Protein AF-A0A9X0XDA8-F1 (afdb_monomer)

Sequence (207 aa):
MANEGDAREDEADERRGSAGNASIELVPEGSDLSRLILSNVESVRGDLVTFGGRSFSIRDTDGQLVYDSGDLLDREAIARGLYDDGRSDNKGVEPEGVALLDIEGRTFAFIGLERTTTAATAVFDITDPTQVSFIDFIVGQGDRAPEGLTGFKVGNDYYLAVANEAIDGVAGTTSLFQLSPVPEPSTYALMAGGLLALGAFARRRKA

Structure (mmCIF, N/CA/C/O backbone):
data_AF-A0A9X0XDA8-F1
#
_entry.id   AF-A0A9X0XDA8-F1
#
loop_
_atom_site.group_PDB
_atom_site.id
_atom_site.type_symbol
_atom_site.label_atom_id
_atom_site.label_alt_id
_atom_site.label_comp_id
_atom_site.label_asym_id
_atom_site.label_entity_id
_atom_site.label_seq_id
_atom_site.pdbx_PDB_ins_code
_atom_site.Cartn_x
_atom_site.Cartn_y
_atom_site.Cartn_z
_atom_site.occupancy
_atom_site.B_iso_or_equiv
_atom_site.auth_seq_id
_atom_site.auth_comp_id
_atom_site.auth_asym_id
_atom_site.auth_atom_id
_atom_site.pdbx_PDB_model_num
ATOM 1 N N . MET A 1 1 ? -2.252 -10.527 -0.776 1.00 72.56 1 MET A N 1
ATOM 2 C CA . MET A 1 1 ? -0.790 -10.724 -0.826 1.00 72.56 1 MET A CA 1
ATOM 3 C C . MET A 1 1 ? -0.158 -9.404 -1.209 1.00 72.56 1 MET A C 1
ATOM 5 O O . MET A 1 1 ? -0.685 -8.749 -2.101 1.00 72.56 1 MET A O 1
ATOM 9 N N . ALA A 1 2 ? 0.900 -9.023 -0.510 1.00 60.97 2 ALA A N 1
ATOM 10 C CA . ALA A 1 2 ? 1.826 -7.972 -0.901 1.00 60.97 2 ALA A CA 1
ATOM 11 C C . ALA A 1 2 ? 3.172 -8.681 -1.148 1.00 60.97 2 ALA A C 1
ATOM 13 O O . ALA A 1 2 ? 3.449 -9.689 -0.496 1.00 60.97 2 ALA A O 1
ATOM 14 N N . ASN A 1 3 ? 3.882 -8.295 -2.202 1.00 64.75 3 ASN A N 1
ATOM 15 C CA . ASN A 1 3 ? 5.133 -8.919 -2.622 1.00 64.75 3 ASN A CA 1
ATOM 16 C C . ASN A 1 3 ? 6.064 -7.804 -3.099 1.00 64.75 3 ASN A C 1
ATOM 18 O O . ASN A 1 3 ? 5.696 -7.073 -4.022 1.00 64.75 3 ASN A O 1
ATOM 22 N N . GLU A 1 4 ? 7.256 -7.735 -2.510 1.00 67.38 4 GLU A N 1
ATOM 23 C CA . GLU A 1 4 ? 8.330 -6.797 -2.858 1.00 67.38 4 GLU A CA 1
ATOM 24 C C . GLU A 1 4 ? 8.752 -6.907 -4.323 1.00 67.38 4 GLU A C 1
ATOM 26 O O . GLU A 1 4 ? 9.183 -5.929 -4.918 1.00 67.38 4 GLU A O 1
ATOM 31 N N . GLY A 1 5 ? 8.554 -8.069 -4.955 1.00 74.50 5 GLY A N 1
ATOM 32 C CA . GLY A 1 5 ? 8.771 -8.227 -6.392 1.00 74.50 5 GLY A CA 1
ATOM 33 C C . GLY A 1 5 ? 10.240 -8.112 -6.800 1.00 74.50 5 GLY A C 1
ATOM 34 O O . GLY A 1 5 ? 10.518 -7.605 -7.886 1.00 74.50 5 GLY A O 1
ATOM 35 N N . ASP A 1 6 ? 11.154 -8.561 -5.943 1.00 75.06 6 ASP A N 1
ATOM 36 C CA . ASP A 1 6 ? 12.593 -8.538 -6.193 1.00 75.06 6 ASP A CA 1
ATOM 37 C C . ASP A 1 6 ? 13.029 -9.625 -7.173 1.00 75.06 6 ASP A C 1
ATOM 39 O O . ASP A 1 6 ? 12.484 -10.735 -7.200 1.00 75.06 6 ASP A O 1
ATOM 43 N N . ALA A 1 7 ? 14.023 -9.293 -7.997 1.00 75.75 7 ALA A N 1
ATOM 44 C CA . ALA A 1 7 ? 14.723 -10.284 -8.794 1.00 75.75 7 ALA A CA 1
ATOM 45 C C . ALA A 1 7 ? 15.584 -11.184 -7.902 1.00 75.75 7 ALA A C 1
ATOM 47 O O . ALA A 1 7 ? 15.741 -10.984 -6.694 1.00 75.75 7 ALA A O 1
ATOM 48 N N . ARG A 1 8 ? 16.182 -12.205 -8.513 1.00 75.50 8 ARG A N 1
ATOM 49 C CA . ARG A 1 8 ? 17.182 -13.021 -7.821 1.00 75.50 8 ARG A CA 1
ATOM 50 C C . ARG A 1 8 ? 18.414 -12.180 -7.486 1.00 75.50 8 ARG A C 1
ATOM 52 O O . ARG A 1 8 ? 18.758 -11.253 -8.210 1.00 75.50 8 ARG A O 1
ATOM 59 N N . GLU A 1 9 ? 19.133 -12.582 -6.438 1.00 74.50 9 GLU A N 1
ATOM 60 C CA . GLU A 1 9 ? 20.339 -11.889 -5.949 1.00 74.50 9 GLU A CA 1
ATOM 61 C C . GLU A 1 9 ? 21.447 -11.711 -7.006 1.00 74.50 9 GLU A C 1
ATOM 63 O O . GLU A 1 9 ? 22.340 -10.886 -6.831 1.00 74.50 9 GLU A O 1
ATOM 68 N N . ASP A 1 10 ? 21.435 -12.503 -8.085 1.00 76.38 10 ASP A N 1
ATOM 69 C CA . ASP A 1 10 ? 22.409 -12.423 -9.175 1.00 76.38 10 ASP A CA 1
ATOM 70 C C . ASP A 1 10 ? 21.997 -11.472 -10.313 1.00 76.38 10 ASP A C 1
ATOM 72 O O . ASP A 1 10 ? 22.747 -11.352 -11.285 1.00 76.38 10 ASP A O 1
ATOM 76 N N . GLU A 1 11 ? 20.823 -10.830 -10.207 1.00 73.06 11 GLU A N 1
ATOM 77 C CA . GLU A 1 11 ? 20.219 -9.895 -11.177 1.00 73.06 11 GLU A CA 1
ATOM 78 C C . GLU A 1 11 ? 20.154 -10.456 -12.612 1.00 73.06 11 GLU A C 1
ATOM 80 O O . GLU A 1 11 ? 19.960 -9.734 -13.594 1.00 73.06 11 GLU A O 1
ATOM 85 N N . ALA A 1 12 ? 20.316 -11.772 -12.777 1.00 79.19 12 ALA A N 1
ATOM 86 C CA . ALA A 1 12 ? 20.499 -12.386 -14.087 1.00 79.19 12 ALA A CA 1
ATOM 87 C C . ALA A 1 12 ? 19.214 -12.358 -14.934 1.00 79.19 12 ALA A C 1
ATOM 89 O O . ALA A 1 12 ? 19.266 -12.527 -16.155 1.00 79.19 12 ALA A O 1
ATOM 90 N N . ASP A 1 13 ? 18.064 -12.167 -14.292 1.00 78.38 13 ASP A N 1
ATOM 91 C CA . ASP A 1 13 ? 16.739 -12.003 -14.889 1.00 78.38 13 ASP A CA 1
ATOM 92 C C . ASP A 1 13 ? 16.350 -10.540 -15.145 1.00 78.38 13 ASP A C 1
ATOM 94 O O . ASP A 1 13 ? 15.309 -10.290 -15.750 1.00 78.38 13 ASP A O 1
ATOM 98 N N . GLU A 1 14 ? 17.196 -9.571 -14.799 1.00 84.06 14 GLU A N 1
ATOM 99 C CA . GLU A 1 14 ? 16.916 -8.156 -15.029 1.00 84.06 14 GLU A CA 1
ATOM 100 C C . GLU A 1 14 ? 17.503 -7.649 -16.355 1.00 84.06 14 GLU A C 1
ATOM 102 O O . GLU A 1 14 ? 18.572 -8.058 -16.821 1.00 84.06 14 GLU A O 1
ATOM 107 N N . ARG A 1 15 ? 16.795 -6.723 -17.009 1.00 79.81 15 ARG A N 1
ATOM 108 C CA . ARG A 1 15 ? 17.354 -5.889 -18.083 1.00 79.81 15 ARG A CA 1
ATOM 109 C C . ARG A 1 15 ? 16.669 -4.537 -18.149 1.00 79.81 15 ARG A C 1
ATOM 111 O O . ARG A 1 15 ? 15.462 -4.437 -17.960 1.00 79.81 15 ARG A O 1
ATOM 118 N N . ARG A 1 16 ? 17.400 -3.497 -18.551 1.00 80.44 16 ARG A N 1
ATOM 119 C CA . ARG A 1 16 ? 16.775 -2.222 -18.927 1.00 80.44 16 ARG A CA 1
ATOM 120 C C . ARG A 1 16 ? 15.964 -2.396 -20.218 1.00 80.44 16 ARG A C 1
ATOM 122 O O . ARG A 1 16 ? 16.423 -3.069 -21.139 1.00 80.44 16 ARG A O 1
ATOM 129 N N . GLY A 1 17 ? 14.786 -1.781 -20.308 1.00 67.62 17 GLY A N 1
ATOM 130 C CA . GLY A 1 17 ? 13.836 -1.959 -21.415 1.00 67.62 17 GLY A CA 1
ATOM 131 C C . GLY A 1 17 ? 14.379 -1.648 -22.817 1.00 67.62 17 GLY A C 1
ATOM 132 O O . GLY A 1 17 ? 13.878 -2.209 -23.791 1.00 67.62 17 GLY A O 1
ATOM 133 N N . SER A 1 18 ? 15.434 -0.829 -22.924 1.00 62.16 18 SER A N 1
ATOM 134 C CA . SER A 1 18 ? 16.182 -0.577 -24.169 1.00 62.16 18 SER A CA 1
ATOM 135 C C . SER A 1 18 ? 17.411 -1.470 -24.393 1.00 62.16 18 SER A C 1
ATOM 137 O O . SER A 1 18 ? 17.992 -1.444 -25.475 1.00 62.16 18 SER A O 1
ATOM 139 N N . ALA A 1 19 ? 17.861 -2.237 -23.395 1.00 53.84 19 ALA A N 1
ATOM 140 C CA . ALA A 1 19 ? 19.117 -2.980 -23.463 1.00 53.84 19 ALA A CA 1
ATOM 141 C C . ALA A 1 19 ? 18.967 -4.247 -24.322 1.00 53.84 19 ALA A C 1
ATOM 143 O O . ALA A 1 19 ? 18.581 -5.329 -23.869 1.00 53.84 19 ALA A O 1
ATOM 144 N N . GLY A 1 20 ? 19.289 -4.095 -25.606 1.00 50.91 20 GLY A N 1
ATOM 145 C CA . GLY A 1 20 ? 19.404 -5.176 -26.570 1.00 50.91 20 GLY A CA 1
ATOM 146 C C . GLY A 1 20 ? 20.661 -6.015 -26.350 1.00 50.91 20 GLY A C 1
ATOM 147 O O . GLY A 1 20 ? 21.747 -5.604 -26.729 1.00 50.91 20 GLY A O 1
ATOM 148 N N . ASN A 1 21 ? 20.483 -7.225 -25.818 1.00 50.34 21 ASN A N 1
ATOM 149 C CA . ASN A 1 21 ? 21.383 -8.367 -26.057 1.00 50.34 21 ASN A CA 1
ATOM 150 C C . ASN A 1 21 ? 20.625 -9.664 -26.416 1.00 50.34 21 ASN A C 1
ATOM 152 O O . ASN A 1 21 ? 21.243 -10.687 -26.694 1.00 50.34 21 ASN A O 1
ATOM 156 N N . ALA A 1 22 ? 19.291 -9.620 -26.481 1.00 52.75 22 ALA A N 1
ATOM 157 C CA . ALA A 1 22 ? 18.438 -10.748 -26.848 1.00 52.75 22 ALA A CA 1
ATOM 158 C C . ALA A 1 22 ? 17.444 -10.328 -27.941 1.00 52.75 22 ALA A C 1
ATOM 160 O O . ALA A 1 22 ? 16.279 -10.124 -27.641 1.00 52.75 22 ALA A O 1
ATOM 161 N N . SER A 1 23 ? 17.928 -10.134 -29.176 1.00 51.94 23 SER A N 1
ATOM 162 C CA . SER A 1 23 ? 17.224 -10.113 -30.489 1.00 51.94 23 SER A CA 1
ATOM 163 C C . SER A 1 23 ? 15.854 -9.415 -30.687 1.00 51.94 23 SER A C 1
ATOM 165 O O . SER A 1 23 ? 15.377 -9.375 -31.819 1.00 51.94 23 SER A O 1
ATOM 167 N N . ILE A 1 24 ? 15.211 -8.845 -29.668 1.00 61.50 24 ILE A N 1
ATOM 168 C CA . ILE A 1 24 ? 13.894 -8.209 -29.718 1.00 61.50 24 ILE A CA 1
ATOM 169 C C . ILE A 1 24 ? 13.912 -6.981 -28.807 1.00 61.50 24 ILE A C 1
ATOM 171 O O . ILE A 1 24 ? 14.044 -7.085 -27.588 1.00 61.50 24 ILE A O 1
ATOM 175 N N . GLU A 1 25 ? 13.734 -5.819 -29.427 1.00 71.31 25 GLU A N 1
ATOM 176 C CA . GLU A 1 25 ? 13.357 -4.575 -28.762 1.00 71.31 25 GLU A CA 1
ATOM 177 C C . GLU A 1 25 ? 11.942 -4.734 -28.176 1.00 71.31 25 GLU A C 1
ATOM 179 O O . GLU A 1 25 ? 10.960 -4.909 -28.919 1.00 71.31 25 GLU A O 1
ATOM 184 N N . LEU A 1 26 ? 11.853 -4.727 -26.841 1.00 75.31 26 LEU A N 1
ATOM 185 C CA . LEU A 1 26 ? 10.587 -4.814 -26.106 1.00 75.31 26 LEU A CA 1
ATOM 186 C C . LEU A 1 26 ? 9.826 -3.492 -26.120 1.00 75.31 26 LEU A C 1
ATOM 188 O O . LEU A 1 26 ? 8.597 -3.478 -26.193 1.00 75.31 26 LEU A O 1
ATOM 192 N N . VAL A 1 27 ? 10.580 -2.400 -26.055 1.00 78.38 27 VAL A N 1
ATOM 193 C CA . VAL A 1 27 ? 10.085 -1.045 -25.883 1.00 78.38 27 VAL A CA 1
ATOM 194 C C . VAL A 1 27 ? 10.846 -0.131 -26.845 1.00 78.38 27 VAL A C 1
ATOM 196 O O . VAL A 1 27 ? 12.067 -0.261 -26.909 1.00 78.38 27 VAL A O 1
ATOM 199 N N . PRO A 1 28 ? 10.171 0.794 -27.555 1.00 76.81 28 PRO A N 1
ATOM 200 C CA . PRO A 1 28 ? 10.835 1.749 -28.435 1.00 76.81 28 PRO A CA 1
ATOM 201 C C . PRO A 1 28 ? 11.968 2.512 -27.737 1.00 76.81 28 PRO A C 1
ATOM 203 O O . PRO A 1 28 ? 11.757 3.082 -26.655 1.00 76.81 28 PRO A O 1
ATOM 206 N N . GLU A 1 29 ? 13.138 2.576 -28.376 1.00 75.56 29 GLU A N 1
ATOM 207 C CA . GLU A 1 29 ? 14.228 3.455 -27.943 1.00 75.56 29 GLU A CA 1
ATOM 208 C C . GLU A 1 29 ? 13.744 4.908 -27.787 1.00 75.56 29 GLU A C 1
ATOM 210 O O . GLU A 1 29 ? 13.050 5.459 -28.643 1.00 75.56 29 GLU A O 1
ATOM 215 N N . GLY A 1 30 ? 14.114 5.538 -26.668 1.00 74.25 30 GLY A N 1
ATOM 216 C CA . GLY A 1 30 ? 13.767 6.931 -26.371 1.00 74.25 30 GLY A CA 1
ATOM 217 C C . GLY A 1 30 ? 12.365 7.152 -25.793 1.00 74.25 30 GLY A C 1
ATOM 218 O O . GLY A 1 30 ? 11.995 8.301 -25.563 1.00 74.25 30 GLY A O 1
ATOM 219 N N . SER A 1 31 ? 11.591 6.094 -25.540 1.00 83.00 31 SER A N 1
ATOM 220 C CA . SER A 1 31 ? 10.369 6.195 -24.730 1.00 83.00 31 SER A CA 1
ATOM 221 C C . SER A 1 31 ? 10.681 6.214 -23.230 1.00 83.00 31 SER A C 1
ATOM 223 O O . SER A 1 31 ? 11.698 5.678 -22.799 1.00 83.00 31 SER A O 1
ATOM 225 N N . ASP A 1 32 ? 9.779 6.757 -22.408 1.00 80.50 32 ASP A N 1
ATOM 226 C CA . ASP A 1 32 ? 9.947 6.757 -20.943 1.00 80.50 32 ASP A CA 1
ATOM 227 C C . ASP A 1 32 ? 10.091 5.333 -20.377 1.00 80.50 32 ASP A C 1
ATOM 229 O O . ASP A 1 32 ? 10.891 5.077 -19.476 1.00 80.50 32 ASP A O 1
ATOM 233 N N . LEU A 1 33 ? 9.387 4.377 -20.991 1.00 80.69 33 LEU A N 1
ATOM 234 C CA . LEU A 1 33 ? 9.439 2.955 -20.652 1.00 80.69 33 LEU A CA 1
ATOM 235 C C . LEU A 1 33 ? 10.814 2.324 -20.922 1.00 80.69 33 LEU A C 1
ATOM 237 O O . LEU A 1 33 ? 11.135 1.276 -20.365 1.00 80.69 33 LEU A O 1
ATOM 241 N N . SER A 1 34 ? 11.658 2.952 -21.745 1.00 81.19 34 SER A N 1
ATOM 242 C CA . SER A 1 34 ? 12.995 2.447 -22.060 1.00 81.19 34 SER A CA 1
ATOM 243 C C . SER A 1 34 ? 13.941 2.498 -20.854 1.00 81.19 34 SER A C 1
ATOM 245 O O . SER A 1 34 ? 15.005 1.880 -20.880 1.00 81.19 34 SER A O 1
ATOM 247 N N . ARG A 1 35 ? 13.581 3.257 -19.810 1.00 82.12 35 ARG A N 1
ATOM 248 C CA . ARG A 1 35 ? 14.342 3.359 -18.561 1.00 82.12 35 ARG A CA 1
ATOM 249 C C . ARG A 1 35 ? 14.033 2.233 -17.577 1.00 82.12 35 ARG A C 1
ATOM 251 O O . ARG A 1 35 ? 14.892 1.965 -16.737 1.00 82.12 35 ARG A O 1
ATOM 258 N N . LEU A 1 36 ? 12.871 1.587 -17.715 1.00 86.19 36 LEU A N 1
ATOM 259 C CA . LEU A 1 36 ? 12.387 0.579 -16.775 1.00 86.19 36 LEU A CA 1
ATOM 260 C C . LEU A 1 36 ? 13.303 -0.644 -16.722 1.00 86.19 36 LEU A C 1
ATOM 262 O O . LEU A 1 36 ? 13.811 -1.083 -17.759 1.00 86.19 36 LEU A O 1
ATOM 266 N N . ILE A 1 37 ? 13.470 -1.208 -15.530 1.00 85.19 37 ILE A N 1
ATOM 267 C CA . ILE A 1 37 ? 14.018 -2.550 -15.346 1.00 85.19 37 ILE A CA 1
ATOM 268 C C . ILE A 1 37 ? 12.894 -3.571 -15.532 1.00 85.19 37 ILE A C 1
ATOM 270 O O . ILE A 1 37 ? 11.831 -3.486 -14.918 1.00 85.19 37 ILE A O 1
ATOM 274 N N . LEU A 1 38 ? 13.126 -4.510 -16.444 1.00 85.69 38 LEU A N 1
ATOM 275 C CA . LEU A 1 38 ? 12.173 -5.510 -16.899 1.00 85.69 38 LEU A CA 1
ATOM 276 C C . LEU A 1 38 ? 12.722 -6.918 -16.684 1.00 85.69 38 LEU A C 1
ATOM 278 O O . LEU A 1 38 ? 13.916 -7.157 -16.884 1.00 85.69 38 LEU A O 1
ATOM 282 N N . SER A 1 39 ? 11.824 -7.866 -16.419 1.00 84.31 39 SER A N 1
ATOM 283 C CA . SER A 1 39 ? 12.129 -9.296 -16.467 1.00 84.31 39 SER A CA 1
ATOM 284 C C . SER A 1 39 ? 12.529 -9.681 -17.888 1.00 84.31 39 SER A C 1
ATOM 286 O O . SER A 1 39 ? 11.753 -9.533 -18.838 1.00 84.31 39 SER A O 1
ATOM 288 N N . ASN A 1 40 ? 13.757 -10.161 -18.069 1.00 81.50 40 ASN A N 1
ATOM 289 C CA . ASN A 1 40 ? 14.251 -10.646 -19.355 1.00 81.50 40 ASN A CA 1
ATOM 290 C C . ASN A 1 40 ? 13.707 -12.043 -19.712 1.00 81.50 40 ASN A C 1
ATOM 292 O O . ASN A 1 40 ? 13.814 -12.446 -20.873 1.00 81.50 40 ASN A O 1
ATOM 296 N N . VAL A 1 41 ? 13.089 -12.726 -18.740 1.00 82.00 41 VAL A N 1
ATOM 297 C CA . VAL A 1 41 ? 12.472 -14.051 -18.874 1.00 82.00 41 VAL A CA 1
ATOM 298 C C . VAL A 1 41 ? 10.992 -13.940 -19.239 1.00 82.00 41 VAL A C 1
ATOM 300 O O . VAL A 1 41 ? 10.525 -14.672 -20.110 1.00 82.00 41 VAL A O 1
ATOM 303 N N . GLU A 1 42 ? 10.259 -13.031 -18.593 1.00 82.19 42 GLU A N 1
ATOM 304 C CA . GLU A 1 42 ? 8.793 -12.970 -18.687 1.00 82.19 42 GLU A CA 1
ATOM 305 C C . GLU A 1 42 ? 8.291 -11.869 -19.623 1.00 82.19 42 GLU A C 1
ATOM 307 O O . GLU A 1 42 ? 7.238 -12.023 -20.238 1.00 82.19 42 GLU A O 1
ATOM 312 N N . SER A 1 43 ? 9.040 -10.771 -19.778 1.00 84.88 43 SER A N 1
ATOM 313 C CA . SER A 1 43 ? 8.571 -9.640 -20.584 1.00 84.88 43 SER A CA 1
ATOM 314 C C . SER A 1 43 ? 8.597 -9.943 -22.079 1.00 84.88 43 SER A C 1
ATOM 316 O O . SER A 1 43 ? 9.625 -10.333 -22.647 1.00 84.88 43 SER A O 1
ATOM 318 N N . VAL A 1 44 ? 7.494 -9.624 -22.751 1.00 82.12 44 VAL A N 1
ATOM 319 C CA . VAL A 1 44 ? 7.330 -9.683 -24.205 1.00 82.12 44 VAL A CA 1
ATOM 320 C C . VAL A 1 44 ? 6.809 -8.349 -24.744 1.00 82.12 44 VAL A C 1
ATOM 322 O O . VAL A 1 44 ? 6.373 -7.467 -24.009 1.00 82.12 44 VAL A O 1
ATOM 325 N N . ARG A 1 45 ? 6.872 -8.137 -26.063 1.00 78.38 45 ARG A N 1
ATOM 326 C CA . ARG A 1 45 ? 6.360 -6.890 -26.650 1.00 78.38 45 ARG A CA 1
ATOM 327 C C . ARG A 1 45 ? 4.863 -6.749 -26.353 1.00 78.38 45 ARG A C 1
ATOM 329 O O . ARG A 1 45 ? 4.073 -7.574 -26.801 1.00 78.38 45 ARG A O 1
ATOM 336 N N . GLY A 1 46 ? 4.494 -5.656 -25.689 1.00 79.06 46 GLY A N 1
ATOM 337 C CA . GLY A 1 46 ? 3.111 -5.352 -25.316 1.00 79.06 46 GLY A CA 1
ATOM 338 C C . GLY A 1 46 ? 2.673 -5.921 -23.965 1.00 79.06 46 GLY A C 1
ATOM 339 O O . GLY A 1 46 ? 1.588 -5.565 -23.522 1.00 79.06 46 GLY A O 1
ATOM 340 N N . ASP A 1 47 ? 3.506 -6.736 -23.313 1.00 82.06 47 ASP A N 1
ATOM 341 C CA . ASP A 1 47 ? 3.260 -7.270 -21.971 1.00 82.06 47 ASP A CA 1
ATOM 342 C C . ASP A 1 47 ? 4.581 -7.307 -21.192 1.00 82.06 47 ASP A C 1
ATOM 344 O O . ASP A 1 47 ? 5.450 -8.152 -21.423 1.00 82.06 47 ASP A O 1
ATOM 348 N N . LEU A 1 48 ? 4.783 -6.290 -20.357 1.00 83.62 48 LEU A N 1
ATOM 349 C CA . LEU A 1 48 ? 6.047 -6.028 -19.679 1.00 83.62 48 LEU A CA 1
ATOM 350 C C . LEU A 1 48 ? 5.902 -6.360 -18.199 1.00 83.62 48 LEU A C 1
ATOM 352 O O . LEU A 1 48 ? 4.970 -5.892 -17.550 1.00 83.62 48 LEU A O 1
ATOM 356 N N . VAL A 1 49 ? 6.868 -7.100 -17.665 1.00 82.69 49 VAL A N 1
ATOM 357 C CA . VAL A 1 49 ? 6.942 -7.433 -16.243 1.00 82.69 49 VAL A CA 1
ATOM 358 C C . VAL A 1 49 ? 8.081 -6.630 -15.623 1.00 82.69 49 VAL A C 1
ATOM 360 O O . VAL A 1 49 ? 9.226 -6.738 -16.066 1.00 82.69 49 VAL A O 1
ATOM 363 N N . THR A 1 50 ? 7.763 -5.806 -14.625 1.00 81.81 50 THR A N 1
ATOM 364 C CA . THR A 1 50 ? 8.720 -4.972 -13.877 1.00 81.81 50 THR A CA 1
ATOM 365 C C . THR A 1 50 ? 8.946 -5.531 -12.479 1.00 81.81 50 THR A C 1
ATOM 367 O O . THR A 1 50 ? 8.002 -6.039 -11.874 1.00 81.81 50 THR A O 1
ATOM 370 N N . PHE A 1 51 ? 10.151 -5.349 -11.946 1.00 81.38 51 PHE A N 1
ATOM 371 C CA . PHE A 1 51 ? 10.481 -5.668 -10.555 1.00 81.38 51 PHE A CA 1
ATOM 372 C C . PHE A 1 51 ? 10.097 -4.524 -9.599 1.00 81.38 51 PHE A C 1
ATOM 374 O O . PHE A 1 51 ? 9.700 -3.438 -10.037 1.00 81.38 51 PHE A O 1
ATOM 381 N N . GLY A 1 52 ? 10.196 -4.782 -8.293 1.00 76.69 52 GLY A N 1
ATOM 382 C CA . GLY A 1 52 ? 9.968 -3.798 -7.239 1.00 76.69 52 GLY A CA 1
ATOM 383 C C . GLY A 1 52 ? 8.503 -3.428 -7.083 1.00 76.69 52 GLY A C 1
ATOM 384 O O . GLY A 1 52 ? 8.106 -2.338 -7.484 1.00 76.69 52 GLY A O 1
ATOM 385 N N . GLY A 1 53 ? 7.722 -4.367 -6.554 1.00 84.19 53 GLY A N 1
ATOM 386 C CA . GLY A 1 53 ? 6.274 -4.390 -6.382 1.00 84.19 53 GLY A CA 1
ATOM 387 C C . GLY A 1 53 ? 5.581 -3.026 -6.393 1.00 84.19 53 GLY A C 1
ATOM 388 O O . GLY A 1 53 ? 5.978 -2.067 -5.733 1.00 84.19 53 GLY A O 1
ATOM 389 N N . ARG A 1 54 ? 4.488 -2.952 -7.153 1.00 88.56 54 ARG A N 1
ATOM 390 C CA . ARG A 1 54 ? 3.690 -1.726 -7.348 1.00 88.56 54 ARG A CA 1
ATOM 391 C C . ARG A 1 54 ? 2.248 -1.879 -6.883 1.00 88.5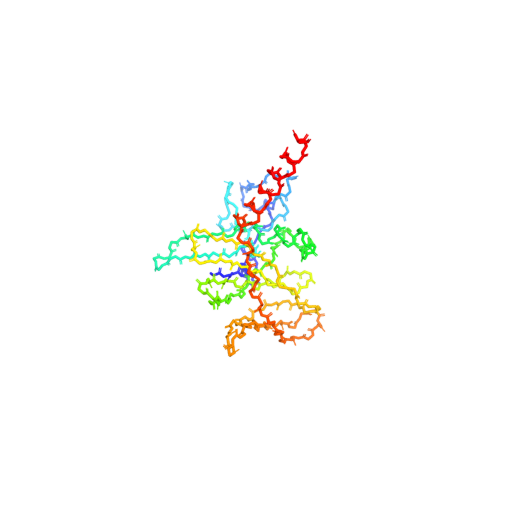6 54 ARG A C 1
ATOM 393 O O . ARG A 1 54 ? 1.533 -0.890 -6.741 1.00 88.56 54 ARG A O 1
ATOM 400 N N . SER A 1 55 ? 1.830 -3.118 -6.631 1.00 91.75 55 SER A N 1
ATOM 401 C CA . SER A 1 55 ? 0.461 -3.461 -6.285 1.00 91.75 55 SER A CA 1
ATOM 402 C C . SER A 1 55 ? 0.387 -4.505 -5.178 1.00 91.75 55 SER A C 1
ATOM 404 O O . SER A 1 55 ? 1.338 -5.234 -4.897 1.00 91.75 55 SER A O 1
ATOM 406 N N . PHE A 1 56 ? -0.785 -4.586 -4.556 1.00 94.81 56 PHE A N 1
ATOM 407 C CA . PHE A 1 56 ? -1.200 -5.762 -3.806 1.00 94.81 56 PHE A CA 1
ATOM 408 C C . PHE A 1 56 ? -2.395 -6.403 -4.512 1.00 94.81 56 PHE A C 1
ATOM 410 O O . PHE A 1 56 ? -3.181 -5.726 -5.184 1.00 94.81 56 PHE A O 1
ATOM 417 N N . SER A 1 57 ? -2.565 -7.705 -4.299 1.00 95.06 57 SER A N 1
ATOM 418 C CA . SER A 1 57 ? -3.652 -8.460 -4.919 1.00 95.06 57 SER A CA 1
ATOM 419 C C . SER A 1 57 ? -4.438 -9.284 -3.901 1.00 95.06 57 SER A C 1
ATOM 421 O O . SER A 1 57 ? -3.900 -9.763 -2.892 1.00 95.06 57 SER A O 1
ATOM 423 N N . ILE A 1 58 ? -5.717 -9.503 -4.196 1.00 96.88 58 ILE A N 1
ATOM 424 C CA . ILE A 1 58 ? -6.599 -10.436 -3.488 1.00 96.88 58 ILE A CA 1
ATOM 425 C C . ILE A 1 58 ? -6.865 -11.617 -4.416 1.00 96.88 58 ILE A C 1
ATOM 427 O O . ILE A 1 58 ? -7.217 -11.431 -5.582 1.00 96.88 58 ILE A O 1
ATOM 431 N N . ARG A 1 59 ? -6.694 -12.832 -3.894 1.00 96.50 59 ARG A N 1
ATOM 432 C CA . ARG A 1 59 ? -7.017 -14.079 -4.591 1.00 96.50 59 ARG A CA 1
ATOM 433 C C . ARG A 1 59 ? -8.064 -14.860 -3.813 1.00 96.50 59 ARG A C 1
ATOM 435 O O . ARG A 1 59 ? -8.101 -14.768 -2.586 1.00 96.50 59 ARG A O 1
ATOM 442 N N . ASP A 1 60 ? -8.896 -15.610 -4.522 1.00 95.75 60 ASP A N 1
ATOM 443 C CA . ASP A 1 60 ? -9.838 -16.537 -3.899 1.00 95.75 60 ASP A CA 1
ATOM 444 C C . ASP A 1 60 ? -9.153 -17.848 -3.471 1.00 95.75 60 ASP A C 1
ATOM 446 O O . ASP A 1 60 ? -7.940 -18.033 -3.616 1.00 95.75 60 ASP A O 1
ATOM 450 N N . THR A 1 61 ? -9.936 -18.772 -2.915 1.00 96.19 61 THR A N 1
ATOM 451 C CA . THR A 1 61 ? -9.445 -20.073 -2.441 1.00 96.19 61 THR A CA 1
ATOM 452 C C . THR A 1 61 ? -8.962 -20.993 -3.560 1.00 96.19 61 THR A C 1
ATOM 454 O O . THR A 1 61 ? -8.186 -21.906 -3.290 1.00 96.19 61 THR A O 1
ATOM 457 N N . ASP A 1 62 ? -9.392 -20.745 -4.798 1.00 96.81 62 ASP A N 1
ATOM 458 C CA . ASP A 1 62 ? -8.952 -21.460 -5.998 1.00 96.81 62 ASP A CA 1
ATOM 459 C C . ASP A 1 62 ? -7.728 -20.778 -6.646 1.00 96.81 62 ASP A C 1
ATOM 461 O O . ASP A 1 62 ? -7.253 -21.188 -7.710 1.00 96.81 62 ASP A O 1
ATO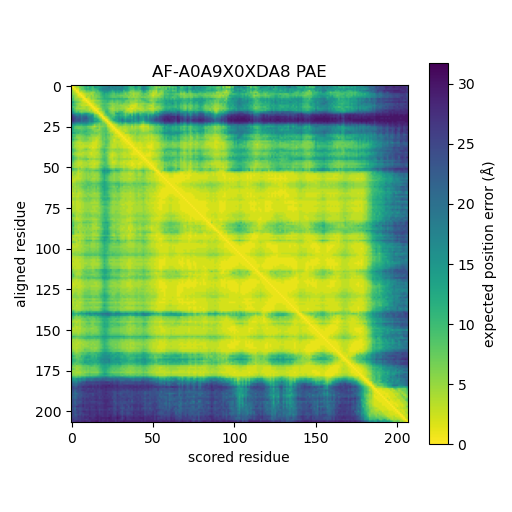M 465 N N . GLY A 1 63 ? -7.201 -19.729 -6.004 1.00 94.25 63 GLY A N 1
ATOM 466 C CA . GLY A 1 63 ? -6.051 -18.955 -6.451 1.00 94.25 63 GLY A CA 1
ATOM 467 C C . GLY A 1 63 ? -6.356 -17.977 -7.586 1.00 94.25 63 GLY A C 1
ATOM 468 O O . GLY A 1 63 ? -5.417 -17.381 -8.123 1.00 94.25 63 GLY A O 1
ATOM 469 N N . GLN A 1 64 ? -7.622 -17.784 -7.964 1.00 96.12 64 GLN A N 1
ATOM 470 C CA . GLN A 1 64 ? -8.002 -16.828 -9.004 1.00 96.12 64 GLN A CA 1
ATOM 471 C C . GLN A 1 64 ? -7.842 -15.397 -8.501 1.00 96.12 64 GLN A C 1
ATOM 473 O O . GLN A 1 64 ? -8.088 -15.104 -7.333 1.00 96.12 64 GLN A O 1
ATOM 478 N N . LEU A 1 65 ? -7.416 -14.499 -9.389 1.00 95.31 65 LEU A N 1
ATOM 479 C CA . LEU A 1 65 ? -7.276 -13.079 -9.082 1.00 95.31 65 LEU A CA 1
ATOM 480 C C . LEU A 1 65 ? -8.663 -12.433 -8.953 1.00 95.31 65 LEU A C 1
ATOM 482 O O . LEU A 1 65 ? -9.445 -12.461 -9.900 1.00 95.31 65 LEU A O 1
ATOM 486 N N . VAL A 1 66 ? -8.944 -11.837 -7.794 1.00 97.31 66 VAL A N 1
ATOM 487 C CA . VAL A 1 66 ? -10.205 -11.136 -7.495 1.00 97.31 66 VAL A CA 1
ATOM 488 C C . VAL A 1 66 ? -10.030 -9.626 -7.632 1.00 97.31 66 VAL A C 1
ATOM 490 O O . VAL A 1 66 ? -10.887 -8.950 -8.194 1.00 97.31 66 VAL A O 1
ATOM 493 N N . TYR A 1 67 ? -8.905 -9.105 -7.143 1.00 96.81 67 TYR A N 1
ATOM 494 C CA . TYR A 1 67 ? -8.564 -7.687 -7.192 1.00 96.81 67 TYR A CA 1
ATOM 495 C C . TYR A 1 67 ? -7.054 -7.511 -7.323 1.00 96.81 67 TYR A C 1
ATOM 497 O O . TYR A 1 67 ? -6.293 -8.262 -6.713 1.00 96.81 67 TYR A O 1
ATOM 505 N N . ASP A 1 68 ? -6.644 -6.491 -8.071 1.00 94.62 68 ASP A N 1
ATOM 506 C CA . ASP A 1 68 ? -5.279 -5.982 -8.109 1.00 94.62 68 ASP A CA 1
ATOM 507 C C . ASP A 1 68 ? -5.326 -4.457 -8.021 1.00 94.62 68 ASP A C 1
ATOM 509 O O . ASP A 1 68 ? -6.120 -3.823 -8.721 1.00 94.62 68 ASP A O 1
ATOM 513 N N . SER A 1 69 ? -4.505 -3.861 -7.155 1.00 95.12 69 SER A N 1
ATOM 514 C CA . SER A 1 69 ? -4.494 -2.404 -7.008 1.00 95.12 69 SER A CA 1
ATOM 515 C C . SER A 1 69 ? -3.867 -1.672 -8.194 1.00 95.12 69 SER A C 1
ATOM 517 O O . SER A 1 69 ? -3.992 -0.451 -8.267 1.00 95.12 69 SER A O 1
ATOM 519 N N . GLY A 1 70 ? -3.179 -2.372 -9.100 1.00 91.50 70 GLY A N 1
ATOM 520 C CA . GLY A 1 70 ? -2.459 -1.768 -10.214 1.00 91.50 70 GLY A CA 1
ATOM 521 C C . GLY A 1 70 ? -1.487 -0.690 -9.737 1.00 91.50 70 GLY A C 1
ATOM 522 O O . GLY A 1 70 ? -0.769 -0.878 -8.760 1.00 91.50 70 GLY A O 1
ATOM 523 N N . ASP A 1 71 ? -1.514 0.469 -10.392 1.00 90.62 71 ASP A N 1
ATOM 524 C CA . ASP A 1 71 ? -0.654 1.623 -10.098 1.00 90.62 71 ASP A CA 1
ATOM 525 C C . ASP A 1 71 ? -1.158 2.519 -8.950 1.00 90.62 71 ASP A C 1
ATOM 527 O O . ASP A 1 71 ? -0.589 3.583 -8.692 1.00 90.62 71 ASP A O 1
ATOM 531 N N . LEU A 1 72 ? -2.241 2.134 -8.266 1.00 95.50 72 LEU A N 1
ATOM 532 C CA . LEU A 1 72 ? -2.921 3.006 -7.310 1.00 95.50 72 LEU A CA 1
ATOM 533 C C . LEU A 1 72 ? -2.022 3.412 -6.137 1.00 95.50 72 LEU A C 1
ATOM 535 O O . LEU A 1 72 ? -2.065 4.566 -5.719 1.00 95.50 72 LEU A O 1
ATOM 539 N N . LEU A 1 73 ? -1.193 2.498 -5.625 1.00 95.44 73 LEU A N 1
ATOM 540 C CA . LEU A 1 73 ? -0.286 2.792 -4.512 1.00 95.44 73 LEU A CA 1
ATOM 541 C C . LEU A 1 73 ? 0.743 3.865 -4.896 1.00 95.44 73 LEU A C 1
ATOM 543 O O . LEU A 1 73 ? 0.865 4.869 -4.192 1.00 95.44 73 LEU A O 1
ATOM 547 N N . ASP A 1 74 ? 1.409 3.693 -6.043 1.00 93.88 74 ASP A N 1
ATOM 548 C CA . ASP A 1 74 ? 2.359 4.665 -6.596 1.00 93.88 74 ASP A CA 1
ATOM 549 C C . ASP A 1 74 ? 1.670 6.026 -6.799 1.00 93.88 74 ASP A C 1
ATOM 551 O O . ASP A 1 74 ? 2.155 7.060 -6.336 1.00 93.88 74 ASP A O 1
ATOM 555 N N . ARG A 1 75 ? 0.488 6.043 -7.429 1.00 95.12 75 ARG A N 1
ATOM 556 C CA . ARG A 1 75 ? -0.269 7.278 -7.688 1.00 95.12 75 ARG A CA 1
ATOM 557 C C . ARG A 1 75 ? -0.647 8.031 -6.418 1.00 95.12 75 ARG A C 1
ATOM 559 O O . ARG A 1 75 ? -0.480 9.251 -6.358 1.00 95.12 75 ARG A O 1
ATOM 566 N N . GLU A 1 76 ? -1.174 7.333 -5.418 1.00 96.81 76 GLU A N 1
ATOM 567 C CA . GLU A 1 76 ? -1.602 7.954 -4.163 1.00 96.81 76 GLU A CA 1
ATOM 568 C C . GLU A 1 76 ? -0.400 8.419 -3.323 1.00 96.81 76 GLU A C 1
ATOM 570 O O . GLU A 1 76 ? -0.496 9.448 -2.642 1.00 96.81 76 GLU A O 1
ATOM 575 N N . ALA A 1 77 ? 0.740 7.721 -3.409 1.00 95.38 77 ALA A N 1
ATOM 576 C CA . ALA A 1 77 ? 2.002 8.140 -2.802 1.00 95.38 77 ALA A CA 1
ATOM 577 C C . ALA A 1 77 ? 2.578 9.393 -3.483 1.00 95.38 77 ALA A C 1
ATOM 579 O O . ALA A 1 77 ? 2.977 10.335 -2.792 1.00 95.38 77 ALA A O 1
ATOM 580 N N . ILE A 1 78 ? 2.561 9.459 -4.822 1.00 95.12 78 ILE A N 1
ATOM 581 C CA . ILE A 1 78 ? 2.975 10.641 -5.599 1.00 95.12 78 ILE A CA 1
ATOM 582 C C . ILE A 1 78 ? 2.122 11.848 -5.211 1.00 95.12 78 ILE A C 1
ATOM 584 O O . ILE A 1 78 ? 2.657 12.911 -4.896 1.00 95.12 78 ILE A O 1
ATOM 588 N N . ALA A 1 79 ? 0.796 11.680 -5.170 1.00 95.62 79 ALA A N 1
ATOM 589 C CA . ALA A 1 79 ? -0.140 12.751 -4.831 1.00 95.62 79 ALA A CA 1
ATOM 590 C C . ALA A 1 79 ? 0.101 13.349 -3.432 1.00 95.62 79 ALA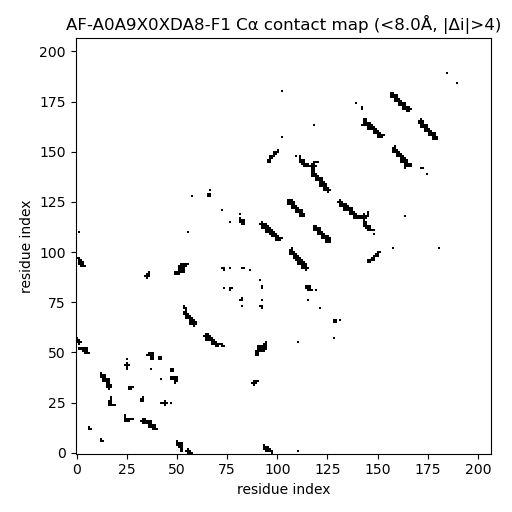 A C 1
ATOM 592 O O . ALA A 1 79 ? -0.230 14.510 -3.191 1.00 95.62 79 ALA A O 1
ATOM 593 N N . ARG A 1 80 ? 0.696 12.572 -2.519 1.00 93.38 80 ARG A N 1
ATOM 594 C CA . ARG A 1 80 ? 1.019 12.978 -1.142 1.00 93.38 80 ARG A CA 1
ATOM 595 C C . ARG A 1 80 ? 2.486 13.356 -0.932 1.00 93.38 80 ARG A C 1
ATOM 597 O O . ARG A 1 80 ? 2.854 13.705 0.185 1.00 93.38 80 ARG A O 1
ATOM 604 N N . GLY A 1 81 ? 3.321 13.305 -1.973 1.00 93.31 81 GLY A N 1
ATOM 605 C CA . GLY A 1 81 ? 4.758 13.578 -1.862 1.00 93.31 81 GLY A CA 1
ATOM 606 C C . GLY A 1 81 ? 5.535 12.520 -1.067 1.00 93.31 81 GLY A C 1
ATOM 607 O O . GLY A 1 81 ? 6.599 12.815 -0.527 1.00 93.31 81 GLY A O 1
ATOM 608 N N . LEU A 1 82 ? 4.997 11.301 -0.973 1.00 92.75 82 LEU A N 1
ATOM 609 C CA . LEU A 1 82 ? 5.617 10.161 -0.287 1.00 92.75 82 LEU A CA 1
ATOM 610 C C . LEU A 1 82 ? 6.463 9.294 -1.230 1.00 92.75 82 LEU A C 1
ATOM 612 O O . LEU A 1 82 ? 7.224 8.450 -0.770 1.00 92.75 82 LEU A O 1
ATOM 616 N N . TYR A 1 83 ? 6.316 9.483 -2.539 1.00 92.75 83 TYR A N 1
ATOM 617 C CA . TYR A 1 83 ? 6.978 8.679 -3.561 1.00 92.75 83 TYR A CA 1
ATOM 618 C C . TYR A 1 83 ? 8.427 9.124 -3.800 1.00 92.75 83 TYR A C 1
ATOM 620 O O . TYR A 1 83 ? 8.690 10.316 -3.976 1.00 92.75 83 TYR A O 1
ATOM 628 N N . ASP A 1 84 ? 9.357 8.168 -3.837 1.00 88.75 84 ASP A N 1
ATOM 629 C CA . ASP A 1 84 ? 10.757 8.408 -4.197 1.00 88.75 84 ASP A CA 1
ATOM 630 C C . ASP A 1 84 ? 10.973 8.221 -5.708 1.00 88.75 84 ASP A C 1
ATOM 632 O O . ASP A 1 84 ? 11.218 7.121 -6.202 1.00 88.75 84 ASP A O 1
ATOM 636 N N . ASP A 1 85 ? 10.905 9.323 -6.459 1.00 86.75 85 ASP A N 1
ATOM 637 C CA . ASP A 1 85 ? 11.078 9.296 -7.918 1.00 86.75 85 ASP A CA 1
ATOM 638 C C . ASP A 1 85 ? 12.511 8.947 -8.363 1.00 86.75 85 ASP A C 1
ATOM 640 O O . ASP A 1 85 ? 12.734 8.566 -9.511 1.00 86.75 85 ASP A O 1
ATOM 644 N N . GLY A 1 86 ? 13.503 9.006 -7.464 1.00 86.50 86 GLY A N 1
ATOM 645 C CA . GLY A 1 86 ? 14.892 8.668 -7.791 1.00 86.50 86 GLY A CA 1
ATOM 646 C C . GLY A 1 86 ? 15.092 7.209 -8.212 1.00 86.50 86 GLY A C 1
ATOM 647 O O . GLY A 1 86 ? 16.124 6.881 -8.798 1.00 86.50 86 GLY A O 1
ATOM 648 N N . ARG A 1 87 ? 14.111 6.345 -7.928 1.00 82.94 87 ARG A N 1
ATOM 649 C CA . ARG A 1 87 ? 14.146 4.899 -8.177 1.00 82.94 87 ARG A CA 1
ATOM 650 C C . ARG A 1 87 ? 12.997 4.406 -9.053 1.00 82.94 87 ARG A C 1
ATOM 652 O O . ARG A 1 87 ? 12.883 3.200 -9.249 1.00 82.94 87 ARG A O 1
ATOM 659 N N . SER A 1 88 ? 12.175 5.307 -9.597 1.00 86.19 88 SER A N 1
ATOM 660 C CA . SER A 1 88 ? 10.941 4.958 -10.315 1.00 86.19 88 SER A CA 1
ATOM 661 C C . SER A 1 88 ? 11.172 4.106 -11.564 1.00 86.19 88 SER A C 1
ATOM 663 O O . SER A 1 88 ? 10.300 3.326 -11.961 1.00 86.19 88 SER A O 1
ATOM 665 N N . ASP A 1 89 ? 12.368 4.213 -12.153 1.00 83.44 89 ASP A N 1
ATOM 666 C CA . ASP A 1 89 ? 12.804 3.393 -13.278 1.00 83.44 89 ASP A CA 1
ATOM 667 C C . ASP A 1 89 ? 13.245 1.975 -12.890 1.00 83.44 89 ASP A C 1
ATOM 669 O O . ASP A 1 89 ? 13.341 1.112 -13.758 1.00 83.44 89 ASP A O 1
ATOM 673 N N . ASN A 1 90 ? 13.474 1.713 -11.608 1.00 80.50 90 ASN A N 1
ATOM 674 C CA . ASN A 1 90 ? 13.790 0.391 -11.090 1.00 80.50 90 ASN A CA 1
ATOM 675 C C . ASN A 1 90 ? 12.564 -0.225 -10.403 1.00 80.50 90 ASN A C 1
ATOM 677 O O . ASN A 1 90 ? 12.067 -1.257 -10.842 1.00 80.50 90 ASN A O 1
ATOM 681 N N . LYS A 1 91 ? 12.028 0.453 -9.383 1.00 85.06 91 LYS A N 1
ATOM 682 C CA . LYS A 1 91 ? 11.048 -0.107 -8.446 1.00 85.06 91 LYS A CA 1
ATOM 683 C C . LYS A 1 91 ? 9.934 0.892 -8.098 1.00 85.06 91 LYS A C 1
ATOM 685 O O . LYS A 1 91 ? 10.065 2.094 -8.337 1.00 85.06 91 LYS A O 1
ATOM 690 N N . GLY A 1 92 ? 8.805 0.380 -7.611 1.00 89.19 92 GLY A N 1
ATOM 691 C CA . GLY A 1 92 ? 7.677 1.155 -7.093 1.00 89.19 92 GLY A CA 1
ATOM 692 C C . GLY A 1 92 ? 7.816 1.492 -5.612 1.00 89.19 92 GLY A C 1
ATOM 693 O O . GLY A 1 92 ? 8.920 1.612 -5.088 1.00 89.19 92 GLY A O 1
ATOM 694 N N . VAL A 1 93 ? 6.673 1.629 -4.938 1.00 92.00 93 VAL A N 1
ATOM 695 C CA . VAL A 1 93 ? 6.620 1.810 -3.476 1.00 92.00 93 VAL A CA 1
ATOM 696 C C . VAL A 1 93 ? 6.888 0.540 -2.655 1.00 92.00 93 VAL A C 1
ATOM 698 O O . VAL A 1 93 ? 6.964 0.640 -1.433 1.00 92.00 93 VAL A O 1
ATOM 701 N N . GLU A 1 94 ? 7.027 -0.621 -3.306 1.00 91.38 94 GLU A N 1
ATOM 702 C CA . GLU A 1 94 ? 7.408 -1.915 -2.709 1.00 91.38 94 GLU A CA 1
ATOM 703 C C . GLU A 1 94 ? 6.475 -2.309 -1.536 1.00 91.38 94 GLU A C 1
ATOM 705 O O . GLU A 1 94 ? 6.828 -2.175 -0.365 1.00 91.38 94 GLU A O 1
ATOM 710 N N . PRO A 1 95 ? 5.223 -2.733 -1.825 1.00 92.94 95 PRO A N 1
ATOM 711 C CA . PRO A 1 95 ? 4.318 -3.235 -0.805 1.00 92.94 95 PRO A CA 1
ATOM 712 C C . PRO A 1 95 ? 4.793 -4.600 -0.300 1.00 92.94 95 PRO A C 1
ATOM 714 O O . PRO A 1 95 ? 4.903 -5.550 -1.076 1.00 92.94 95 PRO A O 1
ATOM 717 N N . GLU A 1 96 ? 4.965 -4.720 1.010 1.00 87.94 96 GLU A N 1
ATOM 718 C CA . GLU A 1 96 ? 5.586 -5.891 1.632 1.00 87.94 96 GLU A CA 1
ATOM 719 C C . GLU A 1 96 ? 4.631 -6.574 2.620 1.00 87.94 96 GLU A C 1
ATOM 721 O O . GLU A 1 96 ? 4.077 -7.648 2.363 1.00 87.94 96 GLU A O 1
ATOM 726 N N . GLY A 1 97 ? 4.384 -5.919 3.753 1.00 90.94 97 GLY A N 1
ATOM 727 C CA . GLY A 1 97 ? 3.536 -6.449 4.805 1.00 90.94 97 GLY A CA 1
ATOM 728 C C . GLY A 1 97 ? 2.055 -6.176 4.574 1.00 90.94 97 GLY A C 1
ATOM 729 O O . GLY A 1 97 ? 1.653 -5.092 4.148 1.00 90.94 97 GLY A O 1
ATOM 730 N N . VAL A 1 98 ? 1.208 -7.144 4.935 1.00 95.12 98 VAL A N 1
ATOM 731 C CA . VAL A 1 98 ? -0.248 -6.966 4.993 1.00 95.12 98 VAL A CA 1
ATOM 732 C C . VAL A 1 98 ? -0.798 -7.362 6.358 1.00 95.12 98 VAL A C 1
ATOM 734 O O . VAL A 1 98 ? -0.566 -8.470 6.837 1.00 95.12 98 VAL A O 1
ATOM 737 N N . ALA A 1 99 ? -1.591 -6.478 6.960 1.00 97.38 99 ALA A N 1
ATOM 738 C CA . ALA A 1 99 ? -2.426 -6.793 8.113 1.00 97.38 99 ALA A CA 1
ATOM 739 C C . ALA A 1 99 ? -3.901 -6.594 7.771 1.00 97.38 99 ALA A C 1
ATOM 741 O O . ALA A 1 99 ? -4.260 -5.676 7.036 1.00 97.38 99 ALA A O 1
ATOM 742 N N . LEU A 1 100 ? -4.759 -7.444 8.332 1.00 97.44 100 LEU A N 1
ATOM 743 C CA . LEU A 1 100 ? -6.208 -7.307 8.233 1.00 97.44 100 LEU A CA 1
ATOM 744 C C . LEU A 1 100 ? -6.787 -6.961 9.602 1.00 97.44 100 LEU A C 1
ATOM 746 O O . LEU A 1 100 ? -6.328 -7.485 10.619 1.00 97.44 100 LEU A O 1
ATOM 750 N N . LEU A 1 101 ? -7.805 -6.103 9.631 1.00 97.38 101 LEU A N 1
ATOM 751 C CA . LEU A 1 101 ? -8.546 -5.804 10.852 1.00 97.38 101 LEU A CA 1
ATOM 752 C C . LEU A 1 101 ? -10.017 -5.539 10.549 1.00 97.38 101 LEU A C 1
ATOM 754 O O . LEU A 1 101 ? -10.347 -4.683 9.728 1.00 97.38 101 LEU A O 1
ATOM 758 N N . ASP A 1 102 ? -10.892 -6.231 11.271 1.00 96.31 102 ASP A N 1
ATOM 759 C CA . ASP A 1 102 ? -12.317 -5.929 11.271 1.00 96.31 102 ASP A CA 1
ATOM 760 C C . ASP A 1 102 ? -12.614 -4.785 12.241 1.00 96.31 102 ASP A C 1
ATOM 762 O O . ASP A 1 102 ? -12.384 -4.885 13.451 1.00 96.31 102 ASP A O 1
ATOM 766 N N . ILE A 1 103 ? -13.163 -3.697 11.709 1.00 94.62 103 ILE A N 1
ATOM 767 C CA . ILE A 1 103 ? -13.541 -2.498 12.451 1.00 94.62 103 ILE A CA 1
ATOM 768 C C . ILE A 1 103 ? -15.028 -2.260 12.202 1.00 94.62 103 ILE A C 1
ATOM 770 O O . ILE A 1 103 ? -15.445 -1.915 11.101 1.00 94.62 103 ILE A O 1
ATOM 774 N N . GLU A 1 104 ? -15.843 -2.481 13.235 1.00 91.81 104 GLU A N 1
ATOM 775 C CA . GLU A 1 104 ? -17.296 -2.229 13.207 1.00 91.81 104 GLU A CA 1
ATOM 776 C C . GLU A 1 104 ? -18.051 -2.905 12.040 1.00 91.81 104 GLU A C 1
ATOM 778 O O . GLU A 1 104 ? -19.040 -2.382 11.532 1.00 91.81 104 GLU A O 1
ATOM 783 N N . GLY A 1 105 ? -17.612 -4.102 11.636 1.00 92.25 105 GLY A N 1
ATOM 784 C CA . GLY A 1 105 ? -18.247 -4.885 10.568 1.00 92.25 105 GLY A CA 1
ATOM 785 C C . GLY A 1 105 ? -17.736 -4.583 9.158 1.00 92.25 105 GLY A C 1
ATOM 786 O O . GLY A 1 105 ? -18.274 -5.138 8.204 1.00 92.25 105 GLY A O 1
ATOM 787 N N . ARG A 1 106 ? -16.707 -3.737 9.029 1.00 95.19 106 ARG A N 1
ATOM 788 C CA . ARG A 1 106 ? -15.933 -3.543 7.798 1.00 95.19 106 ARG A CA 1
ATOM 789 C C . ARG A 1 106 ? -14.560 -4.188 7.946 1.00 95.19 106 ARG A C 1
ATOM 791 O O . ARG A 1 106 ? -13.935 -4.046 8.998 1.00 95.19 106 ARG A O 1
ATOM 798 N N . THR A 1 107 ? -14.087 -4.854 6.902 1.00 97.50 107 THR A N 1
ATOM 799 C CA . THR A 1 107 ? -12.757 -5.471 6.874 1.00 97.50 107 THR A CA 1
ATOM 800 C C . THR A 1 107 ? -11.783 -4.528 6.187 1.00 97.50 107 THR A C 1
ATOM 802 O O . THR A 1 107 ? -11.958 -4.189 5.018 1.00 97.50 107 THR A O 1
ATOM 805 N N . PHE A 1 108 ? -10.735 -4.123 6.900 1.00 97.81 108 PHE A N 1
ATOM 806 C CA . PHE A 1 108 ? -9.691 -3.257 6.366 1.00 97.81 108 PHE A CA 1
ATOM 807 C C . PHE A 1 108 ? -8.399 -4.029 6.125 1.00 97.81 108 PHE A C 1
ATOM 809 O O . PHE A 1 108 ? -8.015 -4.869 6.941 1.00 97.81 108 PHE A O 1
ATOM 816 N N . ALA A 1 109 ? -7.717 -3.704 5.029 1.00 98.00 109 ALA A N 1
ATOM 817 C CA . ALA A 1 109 ? -6.357 -4.132 4.744 1.00 98.00 109 ALA A CA 1
ATOM 818 C C . ALA A 1 109 ? -5.387 -2.962 4.924 1.00 98.00 109 ALA A C 1
ATOM 820 O O . ALA A 1 109 ? -5.613 -1.864 4.415 1.00 98.00 109 ALA A O 1
ATOM 821 N N . PHE A 1 110 ? -4.298 -3.226 5.633 1.00 98.06 110 PHE A N 1
ATOM 822 C CA . PHE A 1 110 ? -3.193 -2.309 5.872 1.00 98.06 110 PHE A CA 1
ATOM 823 C C . PHE A 1 110 ? -1.980 -2.852 5.135 1.00 98.06 110 PHE A C 1
ATOM 825 O O . PHE A 1 110 ? -1.547 -3.962 5.438 1.00 98.06 110 PHE A O 1
ATOM 832 N N . ILE A 1 111 ? -1.471 -2.095 4.168 1.00 97.44 111 ILE A N 1
ATOM 833 C CA . ILE A 1 111 ? -0.361 -2.497 3.302 1.00 97.44 111 ILE A CA 1
ATOM 834 C C . ILE A 1 111 ? 0.852 -1.635 3.646 1.00 97.44 111 ILE A C 1
ATOM 836 O O . ILE A 1 111 ? 0.818 -0.424 3.420 1.00 97.44 111 ILE A O 1
ATOM 840 N N . GLY A 1 112 ? 1.890 -2.231 4.230 1.00 95.88 112 GLY A N 1
ATOM 841 C CA . GLY A 1 112 ? 3.163 -1.555 4.488 1.00 95.88 112 GLY A CA 1
ATOM 842 C C . GLY A 1 112 ? 3.899 -1.300 3.180 1.00 95.88 112 GLY A C 1
ATOM 843 O O . GLY A 1 112 ? 3.964 -2.197 2.344 1.00 95.88 112 GLY A O 1
ATOM 844 N N . LEU A 1 113 ? 4.385 -0.072 2.992 1.00 94.38 113 LEU A N 1
ATOM 845 C CA . LEU A 1 113 ? 5.170 0.322 1.825 1.00 94.38 113 LEU A CA 1
ATOM 846 C C . LEU A 1 113 ? 6.614 0.538 2.257 1.00 94.38 113 LEU A C 1
ATOM 848 O O . LEU A 1 113 ? 6.914 1.553 2.891 1.00 94.38 113 LEU A O 1
ATOM 852 N N . GLU A 1 114 ? 7.488 -0.406 1.924 1.00 89.19 114 GLU A N 1
ATOM 853 C CA . GLU A 1 114 ? 8.891 -0.394 2.340 1.00 89.19 114 GLU A CA 1
ATOM 854 C C . GLU A 1 114 ? 9.603 0.857 1.790 1.00 89.19 114 GLU A C 1
ATOM 856 O O . GLU A 1 114 ? 10.415 1.499 2.469 1.00 89.19 114 GLU A O 1
ATOM 861 N N . ARG A 1 115 ? 9.254 1.262 0.559 1.00 86.00 115 ARG A N 1
ATOM 862 C CA . ARG A 1 115 ? 10.034 2.225 -0.229 1.00 86.00 115 ARG A CA 1
ATOM 863 C C . ARG A 1 115 ? 9.261 3.483 -0.583 1.00 86.00 115 ARG A C 1
ATOM 865 O O . ARG A 1 115 ? 9.048 3.848 -1.737 1.00 86.00 115 ARG A O 1
ATOM 872 N N . THR A 1 116 ? 8.951 4.220 0.472 1.00 87.81 116 THR A N 1
ATOM 873 C CA . THR A 1 116 ? 8.511 5.617 0.443 1.00 87.81 116 THR A CA 1
ATOM 874 C C . THR A 1 116 ? 9.552 6.536 1.098 1.00 87.81 116 THR A C 1
ATOM 876 O O . THR A 1 116 ? 10.479 6.095 1.781 1.00 87.81 116 THR A O 1
ATOM 879 N N . THR A 1 117 ? 9.429 7.854 0.909 1.00 88.25 117 THR A N 1
ATOM 880 C CA . THR A 1 117 ? 10.347 8.849 1.505 1.00 88.25 117 THR A CA 1
ATOM 881 C C . THR A 1 117 ? 10.329 8.827 3.038 1.00 88.25 117 THR A C 1
ATOM 883 O O . THR A 1 117 ? 11.310 9.186 3.688 1.00 88.25 117 THR A O 1
ATOM 886 N N . THR A 1 118 ? 9.228 8.354 3.616 1.00 89.56 118 THR A N 1
ATOM 887 C CA . THR A 1 118 ? 9.024 8.066 5.038 1.00 89.56 118 THR A CA 1
ATOM 888 C C . THR A 1 118 ? 8.046 6.899 5.158 1.00 89.56 118 THR A C 1
ATOM 890 O O . THR A 1 118 ? 7.266 6.690 4.232 1.00 89.56 118 THR A O 1
ATOM 893 N N . ALA A 1 119 ? 8.063 6.152 6.263 1.00 90.88 119 ALA A N 1
ATOM 894 C CA . ALA A 1 119 ? 7.173 5.021 6.512 1.00 90.88 119 ALA A CA 1
ATOM 895 C C . ALA A 1 119 ? 5.717 5.362 6.184 1.00 90.88 119 ALA A C 1
ATOM 897 O O . ALA A 1 119 ? 5.137 6.291 6.755 1.00 90.88 119 ALA A O 1
ATOM 898 N N . ALA A 1 120 ? 5.127 4.585 5.283 1.00 95.12 120 ALA A N 1
ATOM 899 C CA . ALA A 1 120 ? 3.738 4.727 4.899 1.00 95.12 120 ALA A CA 1
ATOM 900 C C . ALA A 1 120 ? 3.038 3.369 4.931 1.00 95.12 120 ALA A C 1
ATOM 902 O O . ALA A 1 120 ? 3.582 2.344 4.528 1.00 95.12 120 ALA A O 1
ATOM 903 N N . THR A 1 121 ? 1.799 3.369 5.403 1.00 96.88 121 THR A N 1
ATOM 904 C CA . THR A 1 121 ? 0.911 2.214 5.339 1.00 96.88 121 THR A CA 1
ATOM 905 C C . THR A 1 121 ? -0.366 2.624 4.630 1.00 96.88 121 THR A C 1
ATOM 907 O O . THR A 1 121 ? -1.094 3.492 5.115 1.00 96.88 121 THR A O 1
ATOM 910 N N . ALA A 1 122 ? -0.637 2.021 3.476 1.00 97.06 122 ALA A N 1
ATOM 911 C CA . ALA A 1 122 ? -1.870 2.253 2.739 1.00 97.06 122 ALA A CA 1
ATOM 912 C C . ALA A 1 122 ? -3.031 1.516 3.413 1.00 97.06 122 ALA A C 1
ATOM 914 O O . ALA A 1 122 ? -2.893 0.356 3.802 1.00 97.06 122 ALA A O 1
ATOM 915 N N . VAL A 1 123 ? -4.181 2.175 3.528 1.00 97.62 123 VAL A N 1
ATOM 916 C CA . VAL A 1 123 ? -5.390 1.618 4.141 1.00 97.62 123 VAL A CA 1
ATOM 917 C C . VAL A 1 123 ? -6.454 1.429 3.073 1.00 97.62 123 VAL A C 1
ATOM 919 O O . VAL A 1 123 ? -6.825 2.373 2.374 1.00 97.62 123 VAL A O 1
ATOM 922 N N . PHE A 1 124 ? -6.980 0.214 2.981 1.00 97.88 124 PHE A N 1
ATOM 923 C CA . PHE A 1 124 ? -8.057 -0.155 2.072 1.00 97.88 124 PHE A CA 1
ATOM 924 C C . PHE A 1 124 ? -9.228 -0.732 2.853 1.00 97.88 124 PHE A C 1
ATOM 926 O O . PHE A 1 124 ? -9.027 -1.544 3.752 1.00 97.88 124 PHE A O 1
ATOM 933 N N . ASP A 1 125 ? -10.448 -0.363 2.481 1.00 97.50 125 ASP A N 1
ATOM 934 C CA . ASP A 1 125 ? -11.624 -1.165 2.810 1.00 97.50 125 ASP A CA 1
ATOM 935 C C . ASP A 1 125 ? -11.755 -2.273 1.762 1.00 97.50 125 ASP A C 1
ATOM 937 O O . ASP A 1 12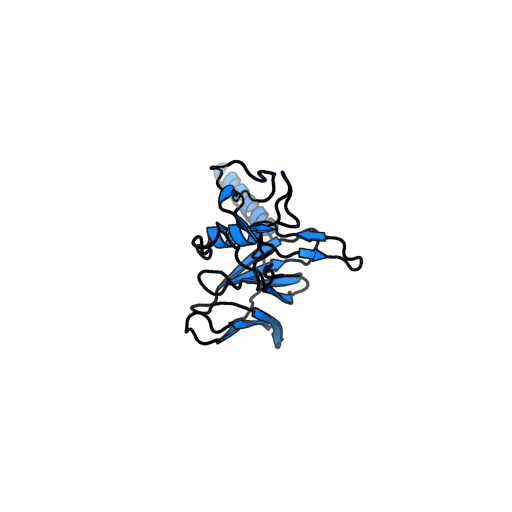5 ? -11.832 -2.001 0.560 1.00 97.50 125 ASP A O 1
ATOM 941 N N . ILE A 1 126 ? -11.746 -3.514 2.240 1.00 98.06 126 ILE A N 1
ATOM 942 C CA . ILE A 1 126 ? -11.848 -4.739 1.447 1.00 98.06 126 ILE A CA 1
ATOM 943 C C . ILE A 1 126 ? -13.067 -5.582 1.850 1.00 98.06 126 ILE A C 1
ATOM 945 O O . ILE A 1 126 ? -13.103 -6.779 1.571 1.00 98.06 126 ILE A O 1
ATOM 949 N N . THR A 1 127 ? -14.054 -4.979 2.525 1.00 97.75 127 THR A N 1
ATOM 950 C CA . THR A 1 127 ? -15.278 -5.655 2.994 1.00 97.75 127 THR A CA 1
ATOM 951 C C . THR A 1 127 ? -15.965 -6.419 1.863 1.00 97.75 127 THR A C 1
ATOM 953 O O . THR A 1 127 ? -16.409 -7.549 2.054 1.00 97.75 127 THR A O 1
ATOM 956 N N . ASP A 1 128 ? -16.018 -5.815 0.674 1.00 97.12 128 ASP A N 1
ATOM 957 C CA . ASP A 1 128 ? -16.292 -6.516 -0.576 1.00 97.12 128 ASP A CA 1
ATOM 958 C C . ASP A 1 128 ? -14.979 -6.608 -1.375 1.00 97.12 128 ASP A C 1
ATOM 960 O O . ASP A 1 128 ? -14.519 -5.593 -1.907 1.00 97.12 128 ASP A O 1
ATOM 964 N N . PRO A 1 129 ? -14.362 -7.797 -1.500 1.00 96.12 129 PRO A N 1
ATOM 965 C CA . PRO A 1 129 ? -13.090 -7.953 -2.202 1.00 96.12 129 PRO A CA 1
ATOM 966 C C . PRO A 1 129 ? -13.199 -7.699 -3.713 1.00 96.12 129 PRO A C 1
ATOM 968 O O . PRO A 1 129 ? -12.173 -7.583 -4.376 1.00 96.12 129 PRO A O 1
ATOM 971 N N . THR A 1 130 ? -14.414 -7.597 -4.267 1.00 95.44 130 THR A N 1
ATOM 972 C CA . THR A 1 130 ? -14.654 -7.202 -5.666 1.00 95.44 130 THR A CA 1
ATOM 973 C C . THR A 1 130 ? -14.855 -5.692 -5.837 1.00 95.44 130 THR A C 1
ATOM 975 O O . THR A 1 130 ? -14.828 -5.191 -6.960 1.00 95.44 130 THR A O 1
ATOM 978 N N . GLN A 1 131 ? -15.028 -4.955 -4.733 1.00 96.06 131 GLN A N 1
ATOM 979 C CA . GLN A 1 131 ? -15.234 -3.505 -4.689 1.00 96.06 131 GLN A CA 1
ATOM 980 C C . GLN A 1 131 ? -14.340 -2.862 -3.623 1.00 96.06 131 GLN A C 1
ATOM 982 O O . GLN A 1 131 ? -14.801 -2.186 -2.704 1.00 96.06 131 GLN A O 1
ATOM 987 N N . VAL A 1 132 ? -13.037 -3.083 -3.760 1.00 97.56 132 VAL A N 1
ATOM 988 C CA . VAL A 1 132 ? -12.027 -2.517 -2.864 1.00 97.56 132 VAL A CA 1
ATOM 989 C C . VAL A 1 132 ? -11.954 -0.998 -3.030 1.00 97.56 132 VAL A C 1
ATOM 991 O O . VAL A 1 132 ? -11.923 -0.484 -4.150 1.00 97.56 132 VAL A O 1
ATOM 994 N N . SER A 1 133 ? -11.872 -0.273 -1.912 1.00 96.44 133 SER A N 1
ATOM 995 C CA . SER A 1 133 ? -11.702 1.184 -1.911 1.00 96.44 133 SER A CA 1
ATOM 996 C C . SER A 1 133 ? -10.492 1.610 -1.090 1.00 96.44 133 SER A C 1
ATOM 998 O O . SER A 1 133 ? -10.349 1.207 0.065 1.00 96.44 133 SER A O 1
ATOM 1000 N N . PHE A 1 134 ? -9.646 2.458 -1.672 1.00 97.00 134 PHE A N 1
ATOM 1001 C CA . PHE A 1 134 ? -8.587 3.147 -0.941 1.00 97.00 134 PHE A CA 1
ATOM 1002 C C . PHE A 1 134 ? -9.188 4.173 0.026 1.00 97.00 134 PHE A C 1
ATOM 1004 O O . PHE A 1 134 ? -10.099 4.915 -0.344 1.00 97.00 134 PHE A O 1
ATOM 1011 N N . ILE A 1 135 ? -8.677 4.202 1.255 1.00 95.50 135 ILE A N 1
ATOM 1012 C CA . ILE A 1 135 ? -9.161 5.069 2.330 1.00 95.50 135 ILE A CA 1
ATOM 1013 C C . ILE A 1 135 ? -8.173 6.205 2.567 1.00 95.50 135 ILE A C 1
ATOM 1015 O O . ILE A 1 135 ? -8.513 7.363 2.339 1.00 95.50 135 ILE A O 1
ATOM 1019 N N . ASP A 1 136 ? -6.958 5.883 3.019 1.00 94.56 136 ASP A N 1
ATOM 1020 C CA . ASP A 1 136 ? -5.897 6.868 3.234 1.00 94.56 136 ASP A CA 1
ATOM 1021 C C . ASP A 1 136 ? -4.530 6.202 3.461 1.00 94.56 136 ASP A C 1
ATOM 1023 O O . ASP A 1 136 ? -4.401 4.977 3.429 1.00 94.56 136 ASP A O 1
ATOM 1027 N N . PHE A 1 137 ? -3.517 7.020 3.743 1.00 95.44 137 PHE A N 1
ATOM 1028 C CA . PHE A 1 137 ? -2.236 6.595 4.293 1.00 95.44 137 PHE A CA 1
ATOM 1029 C C . PHE A 1 137 ? -2.113 6.894 5.786 1.00 95.44 137 PHE A C 1
ATOM 1031 O O . PHE A 1 137 ? -2.380 8.005 6.242 1.00 95.44 137 PHE A O 1
ATOM 1038 N N . ILE A 1 138 ? -1.582 5.929 6.533 1.00 95.25 138 ILE A N 1
ATOM 1039 C CA . ILE A 1 138 ? -0.976 6.169 7.844 1.00 95.25 138 ILE A CA 1
ATOM 1040 C C . ILE A 1 138 ? 0.507 6.449 7.607 1.00 95.25 138 ILE A C 1
ATOM 1042 O O . ILE A 1 138 ? 1.199 5.627 7.012 1.00 95.25 138 ILE A O 1
ATOM 1046 N N . VAL A 1 139 ? 0.992 7.608 8.054 1.00 93.62 139 VAL A N 1
ATOM 1047 C CA . VAL A 1 139 ? 2.380 8.043 7.834 1.00 93.62 139 VAL A CA 1
ATOM 1048 C C . VAL A 1 139 ? 3.130 8.076 9.164 1.00 93.62 139 VAL A C 1
ATOM 1050 O O . VAL A 1 139 ? 2.753 8.818 10.078 1.00 93.62 139 VAL A O 1
ATOM 1053 N N . GLY A 1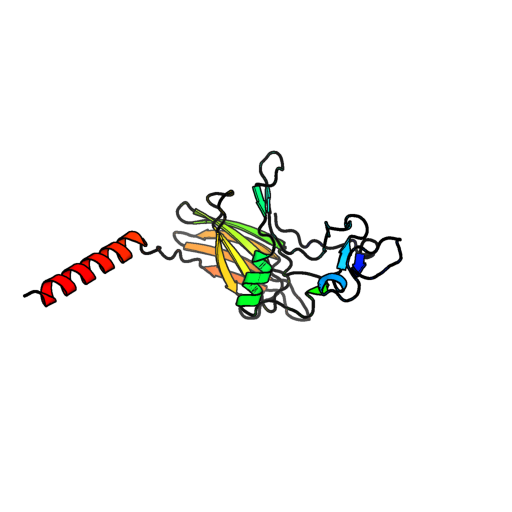 140 ? 4.191 7.276 9.271 1.00 84.56 140 GLY A N 1
ATOM 1054 C CA . GLY A 1 140 ? 5.104 7.268 10.411 1.00 84.56 140 GLY A CA 1
ATOM 1055 C C . GLY A 1 140 ? 6.017 8.489 10.370 1.00 84.56 140 GLY A C 1
ATOM 1056 O O . GLY A 1 140 ? 6.643 8.772 9.356 1.00 84.56 140 GLY A O 1
ATOM 1057 N N . GLN A 1 141 ? 6.088 9.253 11.457 1.00 80.88 141 GLN A N 1
ATOM 1058 C CA . GLN A 1 141 ? 6.882 10.484 11.497 1.00 80.88 141 GLN A CA 1
ATOM 1059 C C . GLN A 1 141 ? 8.363 10.156 11.727 1.00 80.88 141 GLN A C 1
ATOM 1061 O O . GLN A 1 141 ? 8.796 10.020 12.868 1.00 80.88 141 GLN A O 1
ATOM 1066 N N . GLY A 1 142 ? 9.137 10.051 10.645 1.00 80.19 142 GLY A N 1
ATOM 1067 C CA . GLY A 1 142 ? 10.585 9.804 10.698 1.00 80.19 142 GLY A CA 1
ATOM 1068 C C . GLY A 1 142 ? 10.989 8.327 10.722 1.00 80.19 142 GLY A C 1
ATOM 1069 O O . GLY A 1 142 ? 12.179 8.035 10.624 1.00 80.19 142 GLY A O 1
ATOM 1070 N N . ASP A 1 143 ? 10.018 7.417 10.790 1.00 87.50 143 ASP A N 1
ATOM 1071 C CA . ASP A 1 143 ? 10.225 5.991 10.534 1.00 87.50 143 ASP A CA 1
ATOM 1072 C C . ASP A 1 143 ? 10.381 5.728 9.025 1.00 87.50 143 ASP A C 1
ATOM 1074 O O . ASP A 1 143 ? 10.001 6.566 8.195 1.00 87.50 143 ASP A O 1
ATOM 1078 N N . ARG A 1 144 ? 10.931 4.562 8.661 1.00 89.31 144 ARG A N 1
ATOM 1079 C CA . ARG A 1 144 ? 11.133 4.088 7.276 1.00 89.31 144 ARG A CA 1
ATOM 1080 C C . ARG A 1 144 ? 11.005 2.558 7.221 1.00 89.31 144 ARG A C 1
ATOM 1082 O O . ARG A 1 144 ? 11.060 1.934 8.271 1.00 89.31 144 ARG A O 1
ATOM 1089 N N . ALA A 1 145 ? 10.847 1.993 6.023 1.00 89.81 145 ALA A N 1
ATOM 1090 C CA . ALA A 1 145 ? 10.790 0.545 5.779 1.00 89.81 145 ALA A CA 1
ATOM 1091 C C . ALA A 1 145 ? 9.815 -0.238 6.699 1.00 89.81 145 ALA A C 1
ATOM 1093 O O . ALA A 1 145 ? 10.253 -1.014 7.548 1.00 89.81 145 ALA A O 1
ATOM 1094 N N . PRO A 1 146 ? 8.491 0.005 6.619 1.00 93.00 146 PRO A N 1
ATOM 1095 C CA . PRO A 1 146 ? 7.486 -0.831 7.274 1.00 93.00 146 PRO A CA 1
ATOM 1096 C C . PRO A 1 146 ? 7.487 -2.259 6.723 1.00 93.00 146 PRO A C 1
ATOM 1098 O O . PRO A 1 146 ? 7.204 -2.439 5.544 1.00 93.00 146 PRO A O 1
ATOM 1101 N N . GLU A 1 147 ? 7.649 -3.246 7.602 1.00 89.12 147 GLU A N 1
ATOM 1102 C CA . GLU A 1 147 ? 7.747 -4.660 7.210 1.00 89.12 147 GLU A CA 1
ATOM 1103 C C . GLU A 1 147 ? 6.640 -5.501 7.851 1.00 89.12 147 GLU A C 1
ATOM 1105 O O . GLU A 1 147 ? 5.656 -5.904 7.229 1.00 89.12 147 GLU A O 1
ATOM 1110 N N . GLY A 1 148 ? 6.739 -5.717 9.166 1.00 92.44 148 GLY A N 1
ATOM 1111 C CA . GLY A 1 148 ? 5.745 -6.457 9.933 1.00 92.44 148 GLY A CA 1
ATOM 1112 C C . GLY A 1 148 ? 4.594 -5.562 10.386 1.00 92.44 148 GLY A C 1
ATOM 1113 O O . GLY A 1 148 ? 4.811 -4.592 11.110 1.00 92.44 148 GLY A O 1
ATOM 1114 N N . LEU A 1 149 ? 3.351 -5.923 10.056 1.00 96.00 149 LEU A N 1
ATOM 1115 C CA . LEU A 1 149 ? 2.154 -5.236 10.553 1.00 96.00 149 LEU A CA 1
ATOM 1116 C C . LEU A 1 149 ? 1.252 -6.183 11.344 1.00 96.00 149 LEU A C 1
ATOM 1118 O O . LEU A 1 149 ? 1.070 -7.345 10.987 1.00 96.00 149 LEU A O 1
ATOM 1122 N N . THR A 1 150 ? 0.606 -5.662 12.388 1.00 97.38 150 THR A N 1
ATOM 1123 C CA . THR A 1 150 ? -0.494 -6.363 13.060 1.00 97.38 150 THR A CA 1
ATOM 1124 C C . THR A 1 150 ? -1.583 -5.394 13.503 1.00 97.38 150 THR A C 1
ATOM 1126 O O . THR A 1 150 ? -1.342 -4.451 14.258 1.00 97.38 150 THR A O 1
ATOM 1129 N N . GLY A 1 151 ? -2.809 -5.653 13.051 1.00 97.06 151 GLY A N 1
ATOM 1130 C CA . GLY A 1 151 ? -4.013 -4.992 13.542 1.00 97.06 151 GLY A CA 1
ATOM 1131 C C . GLY A 1 151 ? -4.584 -5.747 14.740 1.00 97.06 151 GLY A C 1
ATOM 1132 O O . GLY A 1 151 ? -4.617 -6.976 14.738 1.00 97.06 151 GLY A O 1
ATOM 1133 N N . PHE A 1 152 ? -5.031 -5.045 15.778 1.00 97.00 152 PHE A N 1
ATO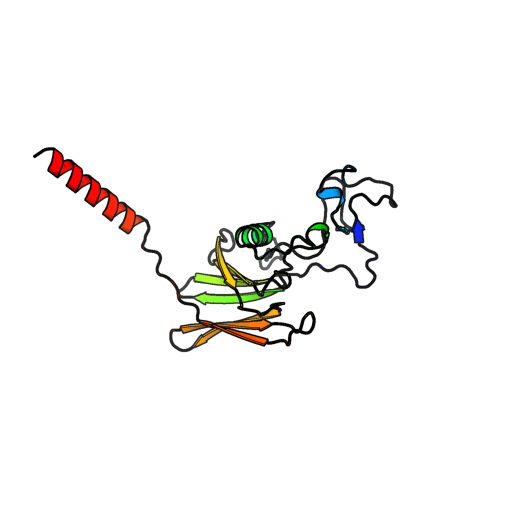M 1134 C CA . PHE A 1 152 ? -5.666 -5.675 16.937 1.00 97.00 152 PHE A CA 1
ATOM 1135 C C . PHE A 1 152 ? -6.622 -4.727 17.662 1.00 97.00 152 PHE A C 1
ATOM 1137 O O . PHE A 1 152 ? -6.605 -3.515 17.468 1.00 97.00 152 PHE A O 1
ATOM 1144 N N . LYS A 1 153 ? -7.473 -5.294 18.520 1.00 96.44 153 LYS A N 1
ATOM 1145 C CA . LYS A 1 153 ? -8.453 -4.558 19.322 1.00 96.44 153 LYS A CA 1
ATOM 1146 C C . LYS A 1 153 ? -8.138 -4.690 20.807 1.00 96.44 153 LYS A C 1
ATOM 1148 O O . LYS A 1 153 ? -7.895 -5.796 21.286 1.00 96.44 153 LYS A O 1
ATOM 1153 N N . VAL A 1 154 ? -8.210 -3.584 21.544 1.00 96.62 154 VAL A N 1
ATOM 1154 C CA . VAL A 1 154 ? -8.124 -3.564 23.011 1.00 96.62 154 VAL A CA 1
ATOM 1155 C C . VAL A 1 154 ? -9.318 -2.796 23.560 1.00 96.62 154 VAL A C 1
ATOM 1157 O O . VAL A 1 154 ? -9.475 -1.604 23.320 1.00 96.62 154 VAL A O 1
ATOM 1160 N N . GLY A 1 155 ? -10.191 -3.485 24.299 1.00 94.50 155 GLY A N 1
ATOM 1161 C CA . GLY A 1 155 ? -11.449 -2.894 24.755 1.00 94.50 155 GLY A CA 1
ATOM 1162 C C . GLY A 1 155 ? -12.323 -2.483 23.568 1.00 94.50 155 GLY A C 1
ATOM 1163 O O . GLY A 1 155 ? -12.740 -3.338 22.785 1.00 94.50 155 GLY A O 1
ATOM 1164 N N . ASN A 1 156 ? -12.586 -1.183 23.434 1.00 92.12 156 ASN A N 1
ATOM 1165 C CA . ASN A 1 156 ? -13.351 -0.614 22.322 1.00 92.12 156 ASN A CA 1
ATOM 1166 C C . ASN A 1 156 ? -12.466 0.011 21.235 1.00 92.12 156 ASN A C 1
ATOM 1168 O O . ASN A 1 156 ? -12.993 0.387 20.191 1.00 92.12 156 ASN A O 1
ATOM 1172 N N . ASP A 1 157 ? -11.158 0.087 21.463 1.00 95.38 157 ASP A N 1
ATOM 1173 C CA . ASP A 1 157 ? -10.214 0.770 20.591 1.00 95.38 157 ASP A CA 1
ATOM 1174 C C . ASP A 1 157 ? -9.502 -0.212 19.659 1.00 95.38 157 ASP A C 1
ATOM 1176 O O . ASP A 1 157 ? -9.227 -1.363 20.017 1.00 95.38 157 ASP A O 1
ATOM 1180 N N . TYR A 1 158 ? -9.193 0.260 18.456 1.00 97.06 158 TYR A N 1
ATOM 1181 C CA . TYR A 1 158 ? -8.490 -0.489 17.421 1.00 97.06 158 TYR A CA 1
ATOM 1182 C C . TYR A 1 158 ? -7.086 0.076 17.255 1.00 97.06 158 TYR A C 1
ATOM 1184 O O . TYR A 1 158 ? -6.882 1.288 17.337 1.00 97.06 158 TYR A O 1
ATOM 1192 N N . TYR A 1 159 ? -6.123 -0.799 17.003 1.00 97.25 159 TYR A N 1
ATOM 1193 C CA . TYR A 1 159 ? -4.721 -0.442 16.898 1.00 97.25 159 TYR A CA 1
ATOM 1194 C C . TYR A 1 159 ? -4.065 -1.129 15.712 1.00 97.25 159 TYR A C 1
ATOM 1196 O O . TYR A 1 159 ? -4.425 -2.249 15.351 1.00 97.25 159 TYR A O 1
ATOM 1204 N N . LEU A 1 160 ? -3.062 -0.459 15.160 1.00 97.62 160 LEU A N 1
ATOM 1205 C CA . LEU A 1 160 ? -2.115 -1.015 14.208 1.00 97.62 160 LEU A CA 1
ATOM 1206 C C . LEU A 1 160 ? -0.711 -0.860 14.790 1.00 97.62 160 LEU A C 1
ATOM 1208 O O . LEU A 1 160 ? -0.273 0.263 15.042 1.00 97.62 160 LEU A O 1
ATOM 1212 N N . ALA A 1 161 ? -0.017 -1.973 15.005 1.00 96.94 161 ALA A N 1
ATOM 1213 C CA . ALA A 1 161 ? 1.416 -1.964 15.268 1.00 96.94 161 ALA A CA 1
ATOM 1214 C C . ALA A 1 161 ? 2.176 -2.230 13.966 1.00 96.94 161 ALA A C 1
ATOM 1216 O O . ALA A 1 161 ? 1.799 -3.120 13.202 1.00 96.94 161 ALA A O 1
ATOM 1217 N N . VAL A 1 162 ? 3.234 -1.456 13.743 1.00 96.50 162 VAL A N 1
ATOM 1218 C CA . VAL A 1 162 ? 4.085 -1.499 12.553 1.00 96.50 162 VAL A CA 1
ATOM 1219 C C . VAL A 1 162 ? 5.533 -1.620 13.008 1.00 96.50 162 VAL A C 1
ATOM 1221 O O . VAL A 1 162 ? 6.014 -0.773 13.761 1.00 96.50 162 VAL A O 1
ATOM 1224 N N . ALA A 1 163 ? 6.210 -2.681 12.587 1.00 95.12 163 ALA A N 1
ATOM 1225 C CA . ALA A 1 163 ? 7.646 -2.846 12.734 1.00 95.12 163 ALA A CA 1
ATOM 1226 C C . ALA A 1 163 ? 8.342 -2.175 11.546 1.00 95.12 163 ALA A C 1
ATOM 1228 O O . ALA A 1 163 ? 8.021 -2.470 10.399 1.00 95.12 163 ALA A O 1
ATOM 1229 N N . ASN A 1 164 ? 9.264 -1.268 11.848 1.00 93.00 164 ASN A N 1
ATOM 1230 C CA . ASN A 1 164 ? 10.029 -0.498 10.878 1.00 93.00 164 ASN A CA 1
ATOM 1231 C C . ASN A 1 164 ? 11.486 -0.969 10.911 1.00 93.00 164 ASN A C 1
ATOM 1233 O O . ASN A 1 164 ? 12.081 -1.040 11.996 1.00 93.00 164 ASN A O 1
ATOM 1237 N N . GLU A 1 165 ? 12.059 -1.284 9.755 1.00 89.94 165 GLU A N 1
ATOM 1238 C CA . GLU A 1 165 ? 13.423 -1.793 9.652 1.00 89.94 165 GLU A CA 1
ATOM 1239 C C . GLU A 1 165 ? 14.489 -0.707 9.865 1.00 89.94 165 GLU A C 1
ATOM 1241 O O . GLU A 1 165 ? 14.247 0.503 9.786 1.00 89.94 165 GLU A O 1
ATOM 1246 N N . ALA A 1 166 ? 15.711 -1.152 10.158 1.00 84.88 166 ALA A N 1
ATOM 1247 C CA . ALA A 1 166 ? 16.865 -0.278 10.258 1.00 84.88 166 ALA A CA 1
ATOM 1248 C C . ALA A 1 166 ? 17.474 -0.043 8.868 1.00 84.88 166 ALA A C 1
ATOM 1250 O O . ALA A 1 166 ? 18.231 -0.876 8.378 1.00 84.88 166 ALA A O 1
ATOM 1251 N N . ILE A 1 167 ? 17.215 1.120 8.269 1.00 81.25 167 ILE A N 1
ATOM 1252 C CA . ILE A 1 167 ? 17.708 1.473 6.929 1.00 81.25 167 ILE A CA 1
ATOM 1253 C C . ILE A 1 167 ? 18.590 2.729 6.960 1.00 81.25 167 ILE A C 1
ATOM 1255 O O . ILE A 1 167 ? 18.330 3.671 7.708 1.00 81.25 167 ILE A O 1
ATOM 1259 N N . ASP A 1 168 ? 19.652 2.765 6.150 1.00 79.06 168 ASP A N 1
ATOM 1260 C CA . ASP A 1 168 ? 20.546 3.927 5.976 1.00 79.06 168 ASP A CA 1
ATOM 1261 C C . ASP A 1 168 ? 21.114 4.523 7.284 1.00 79.06 168 ASP A C 1
ATOM 1263 O O . ASP A 1 168 ? 21.323 5.732 7.411 1.00 79.06 168 ASP A O 1
ATOM 1267 N N . GLY A 1 169 ? 21.367 3.681 8.292 1.00 76.44 169 GLY A N 1
ATOM 1268 C CA . GLY A 1 169 ? 21.867 4.122 9.600 1.00 76.44 169 GLY A CA 1
ATOM 1269 C C . GLY A 1 169 ? 20.801 4.721 10.528 1.00 76.44 169 GLY A C 1
ATOM 1270 O O . GLY A 1 169 ? 21.143 5.203 11.609 1.00 76.44 169 GLY A O 1
ATOM 1271 N N . VAL A 1 170 ? 19.523 4.663 10.143 1.00 77.31 170 VAL A N 1
ATOM 1272 C CA . VAL A 1 170 ? 18.375 4.870 11.034 1.00 77.31 170 VAL A CA 1
ATOM 1273 C C . VAL A 1 170 ? 18.099 3.560 11.772 1.00 77.31 170 VAL A C 1
ATOM 1275 O O . VAL A 1 170 ? 18.120 2.488 11.176 1.00 77.31 170 VAL A O 1
ATOM 1278 N N . ALA A 1 171 ? 17.889 3.627 13.087 1.00 84.00 171 ALA A N 1
ATOM 1279 C CA . ALA A 1 171 ? 17.564 2.445 13.880 1.00 84.00 171 ALA A CA 1
ATOM 1280 C C . ALA A 1 171 ? 16.126 1.988 13.604 1.00 84.00 171 ALA A C 1
ATOM 1282 O O . ALA A 1 171 ? 15.233 2.825 13.499 1.00 84.00 171 ALA A O 1
ATOM 1283 N N . GLY A 1 172 ? 15.910 0.673 13.566 1.00 89.31 172 GLY A N 1
ATOM 1284 C CA . GLY A 1 172 ? 14.571 0.104 13.463 1.00 89.31 172 GLY A CA 1
ATOM 1285 C C . GLY A 1 172 ? 13.713 0.459 14.678 1.00 89.31 172 GLY A C 1
ATOM 1286 O O . GLY A 1 172 ? 14.209 0.566 15.808 1.00 89.31 172 GLY A O 1
ATOM 1287 N N . THR A 1 173 ? 12.419 0.651 14.447 1.00 92.56 173 THR A N 1
ATOM 1288 C CA . THR A 1 173 ? 11.449 1.071 15.465 1.00 92.56 173 THR A CA 1
ATOM 1289 C C . THR A 1 173 ? 10.199 0.196 15.423 1.00 92.56 173 THR A C 1
ATOM 1291 O O . THR A 1 173 ? 10.001 -0.633 14.538 1.00 92.56 173 THR A O 1
ATOM 1294 N N . THR A 1 174 ? 9.330 0.352 16.418 1.00 94.00 174 THR A N 1
ATOM 1295 C CA . THR A 1 174 ? 7.968 -0.180 16.353 1.00 94.00 174 THR A CA 1
ATOM 1296 C C . THR A 1 174 ? 7.005 0.938 16.693 1.00 94.00 174 THR A C 1
ATOM 1298 O O . THR A 1 174 ? 7.039 1.474 17.803 1.00 94.00 174 THR A O 1
ATOM 1301 N N . SER A 1 175 ? 6.146 1.268 15.739 1.00 94.06 175 SER A N 1
ATOM 1302 C CA . SER A 1 175 ? 5.167 2.343 15.852 1.00 94.06 175 SER A CA 1
ATOM 1303 C C . SER A 1 175 ? 3.782 1.769 16.111 1.00 94.06 175 SER A C 1
ATOM 1305 O O . SER A 1 175 ? 3.406 0.735 15.563 1.00 94.06 175 SER A O 1
ATOM 1307 N N . LEU A 1 176 ? 3.029 2.424 16.994 1.00 95.00 176 LEU A N 1
ATOM 1308 C CA . LEU A 1 176 ? 1.678 2.023 17.375 1.00 95.00 176 LEU A CA 1
ATOM 1309 C C . LEU A 1 176 ? 0.708 3.157 17.055 1.00 95.00 176 LEU A C 1
ATOM 1311 O O . LEU A 1 176 ? 0.813 4.250 17.610 1.00 95.00 176 LEU A O 1
ATOM 1315 N N . PHE A 1 177 ? -0.266 2.870 16.201 1.00 95.31 177 PHE A N 1
ATOM 1316 C CA . PHE A 1 177 ? -1.311 3.803 15.803 1.00 95.31 177 PHE A CA 1
ATOM 1317 C C . PHE A 1 177 ? -2.643 3.368 16.403 1.00 95.31 177 PHE A C 1
ATOM 1319 O O . PHE A 1 177 ? -3.007 2.198 16.312 1.00 95.31 177 PHE A O 1
ATOM 1326 N N . GLN A 1 178 ? -3.385 4.305 16.993 1.00 95.19 178 GLN A N 1
ATOM 1327 C CA . GLN A 1 178 ? -4.787 4.088 17.345 1.00 95.19 178 GLN A CA 1
ATOM 1328 C C . GLN A 1 178 ? -5.665 4.475 16.154 1.00 95.19 178 GLN A C 1
ATOM 1330 O O . GLN A 1 178 ? -5.560 5.582 15.625 1.00 95.19 178 GLN A O 1
ATOM 1335 N N . LEU A 1 179 ? -6.544 3.569 15.746 1.00 93.56 179 LEU A N 1
ATOM 1336 C CA . LEU A 1 179 ? -7.440 3.737 14.613 1.00 93.56 179 LEU A CA 1
ATOM 1337 C C . LEU A 1 179 ? -8.800 4.209 15.124 1.00 93.56 179 LEU A C 1
ATOM 1339 O O . LEU A 1 179 ? -9.463 3.514 15.894 1.00 93.56 179 LEU A O 1
ATOM 1343 N N . SER A 1 180 ? -9.207 5.403 14.698 1.00 85.75 180 SER A N 1
ATOM 1344 C CA . SER A 1 180 ? -10.509 5.979 15.040 1.00 85.75 180 SER A CA 1
ATOM 1345 C C . SER A 1 180 ? -11.436 5.895 13.827 1.00 85.75 180 SER A C 1
ATOM 1347 O O . SER A 1 180 ? -11.208 6.627 12.862 1.00 85.75 180 SER A O 1
ATOM 1349 N N . PRO A 1 181 ? -12.476 5.041 13.842 1.00 75.25 181 PRO A N 1
ATOM 1350 C CA . PRO A 1 181 ? -13.482 5.059 12.794 1.00 75.25 181 PRO A CA 1
ATOM 1351 C C . PRO A 1 181 ? -14.177 6.421 12.812 1.00 75.25 181 PRO A C 1
ATOM 1353 O O . PRO A 1 181 ? -14.738 6.832 13.830 1.00 75.25 181 PRO A O 1
ATOM 1356 N N . VAL A 1 182 ? -14.129 7.142 11.695 1.00 71.00 182 VAL A N 1
ATOM 1357 C CA . VAL A 1 182 ? -14.911 8.368 11.532 1.00 71.00 182 VAL A CA 1
ATOM 1358 C C . VAL A 1 182 ? -16.263 7.961 10.951 1.00 71.00 182 VAL A C 1
ATOM 1360 O O . VAL A 1 182 ? -16.293 7.406 9.852 1.00 71.00 182 VAL A O 1
ATOM 1363 N N . PRO A 1 183 ? -17.387 8.214 11.646 1.00 62.12 183 PRO A N 1
ATOM 1364 C CA . PRO A 1 183 ? -18.699 7.946 11.082 1.00 62.12 183 PRO A CA 1
ATOM 1365 C C . PRO A 1 183 ? -18.869 8.793 9.826 1.00 62.12 183 PRO A C 1
ATOM 1367 O O . PRO A 1 183 ? -18.819 10.024 9.905 1.00 62.12 183 PRO A O 1
ATOM 1370 N N . GLU A 1 184 ? -19.079 8.162 8.673 1.00 63.62 184 GLU A N 1
ATOM 1371 C CA . GLU A 1 184 ? -19.450 8.919 7.486 1.00 63.62 184 GLU A CA 1
ATOM 1372 C C . GLU A 1 184 ? -20.793 9.597 7.771 1.00 63.62 184 GLU A C 1
ATOM 1374 O O . GLU A 1 184 ? -21.785 8.913 8.065 1.00 63.62 184 GLU A O 1
ATOM 1379 N N . PRO A 1 185 ? -20.878 10.939 7.727 1.00 58.75 185 PRO A N 1
ATOM 1380 C CA . PRO A 1 185 ? -22.172 11.580 7.783 1.00 58.75 185 PRO A CA 1
ATOM 1381 C C . PRO A 1 185 ? -22.898 11.133 6.524 1.00 58.75 185 PRO A C 1
ATOM 1383 O O . PRO A 1 185 ? -22.520 11.552 5.432 1.00 58.75 185 PRO A O 1
ATOM 1386 N N . SER A 1 186 ? -23.887 10.241 6.682 1.00 62.94 186 SER A N 1
ATOM 1387 C CA . SER A 1 186 ? -24.590 9.633 5.551 1.00 62.94 186 SER A CA 1
ATOM 1388 C C . SER A 1 186 ? -24.871 10.718 4.518 1.00 62.94 186 SER A C 1
ATOM 1390 O O . SER A 1 186 ? -25.542 11.712 4.811 1.00 62.94 186 SER A O 1
ATOM 1392 N N . THR A 1 187 ? -24.273 10.593 3.336 1.00 65.62 187 THR A N 1
ATOM 1393 C CA . THR A 1 187 ? -24.313 11.639 2.308 1.00 65.62 187 THR A CA 1
ATOM 1394 C C . THR A 1 187 ? -25.756 12.054 2.022 1.00 65.62 187 THR A C 1
ATOM 1396 O O . THR A 1 187 ? -26.037 13.221 1.765 1.00 65.62 187 THR A O 1
ATOM 1399 N N . TYR A 1 188 ? -26.692 11.118 2.194 1.00 65.56 188 TYR A N 1
ATOM 1400 C CA . TYR A 1 188 ? -28.134 11.328 2.158 1.00 65.56 188 TYR A CA 1
ATOM 1401 C C . TYR A 1 188 ? -28.680 12.260 3.246 1.00 65.56 188 TYR A C 1
ATOM 1403 O O . TYR A 1 188 ? -29.527 13.088 2.928 1.00 65.56 188 TYR A O 1
ATOM 1411 N N . ALA A 1 189 ? -28.217 12.191 4.497 1.00 76.31 189 ALA A N 1
ATOM 1412 C CA . ALA A 1 189 ? -28.640 13.119 5.548 1.00 76.31 189 ALA A CA 1
ATOM 1413 C C . ALA A 1 189 ? -28.119 14.541 5.300 1.00 76.31 189 ALA A C 1
ATOM 1415 O O . ALA A 1 189 ? -28.870 15.503 5.470 1.00 76.31 189 ALA A O 1
ATOM 1416 N N . LEU A 1 190 ? -26.873 14.687 4.835 1.00 81.19 190 LEU A N 1
ATOM 1417 C CA . LEU A 1 190 ? -26.317 15.993 4.464 1.00 81.19 190 LEU A CA 1
ATOM 1418 C C . LEU A 1 190 ? -26.999 16.571 3.216 1.00 81.19 190 LEU A C 1
ATOM 1420 O O . LEU A 1 190 ? -27.372 17.744 3.210 1.00 81.19 190 LEU A O 1
ATOM 1424 N N . MET A 1 191 ? -27.244 15.748 2.194 1.00 81.88 191 MET A N 1
ATOM 1425 C CA . MET A 1 191 ? -28.004 16.127 0.997 1.00 81.88 191 MET A CA 1
ATOM 1426 C C . MET A 1 191 ? -29.447 16.507 1.332 1.00 81.88 191 MET A C 1
ATOM 1428 O O . MET A 1 191 ? -29.926 17.546 0.882 1.00 81.88 191 MET A O 1
ATOM 1432 N N . ALA A 1 192 ? -30.140 15.709 2.147 1.00 82.56 192 ALA A N 1
ATOM 1433 C CA . ALA A 1 192 ? -31.502 16.004 2.580 1.00 82.56 192 ALA A CA 1
ATOM 1434 C C . ALA A 1 192 ? -31.554 17.302 3.395 1.00 82.56 192 ALA A C 1
ATOM 1436 O O . ALA A 1 192 ? -32.411 18.149 3.143 1.00 82.56 192 ALA A O 1
ATOM 1437 N N . GLY A 1 193 ? -30.603 17.504 4.312 1.00 88.31 193 GLY A N 1
ATOM 1438 C CA . GLY A 1 193 ? -30.448 18.758 5.048 1.00 88.31 193 GLY A CA 1
ATOM 1439 C C . GLY A 1 193 ? -30.220 19.957 4.122 1.00 88.31 193 GLY A C 1
ATOM 1440 O O . GLY A 1 193 ? -30.899 20.977 4.254 1.00 88.31 193 GLY A O 1
ATOM 1441 N N . GLY A 1 194 ? -29.331 19.819 3.133 1.00 88.69 194 GLY A N 1
ATOM 1442 C CA . GLY A 1 194 ? -29.059 20.848 2.127 1.00 88.69 194 GLY A CA 1
ATOM 1443 C C . GLY A 1 194 ? -30.285 21.194 1.276 1.00 88.69 194 GLY A C 1
ATOM 1444 O O . GLY A 1 194 ? -30.615 22.369 1.104 1.00 88.69 194 GLY A O 1
ATOM 1445 N N . LEU A 1 195 ? -31.019 20.185 0.802 1.00 91.00 195 LEU A N 1
ATOM 1446 C CA . LEU A 1 195 ? -32.243 20.367 0.017 1.00 91.00 195 LEU A CA 1
ATOM 1447 C C . LEU A 1 195 ? -33.366 21.023 0.831 1.00 91.00 195 LEU A C 1
ATOM 1449 O O . LEU A 1 195 ? -34.049 21.916 0.325 1.00 91.00 195 LEU A O 1
ATOM 1453 N N . LEU A 1 196 ? -33.535 20.639 2.099 1.00 90.88 196 LEU A N 1
ATOM 1454 C CA . LEU A 1 196 ? -34.504 21.267 3.001 1.00 90.88 196 LEU A CA 1
ATOM 1455 C C . LEU A 1 196 ? -34.164 22.739 3.262 1.00 90.88 196 LEU A C 1
ATOM 1457 O O . LEU A 1 196 ? -35.057 23.591 3.217 1.00 90.88 196 LEU A O 1
ATOM 1461 N N . ALA A 1 197 ? -32.885 23.059 3.474 1.00 88.56 197 ALA A N 1
ATOM 1462 C CA . ALA A 1 197 ? -32.428 24.434 3.645 1.00 88.56 197 ALA A CA 1
ATOM 1463 C C . ALA A 1 197 ? -32.708 25.277 2.390 1.00 88.56 197 ALA A C 1
ATOM 1465 O O . ALA A 1 197 ? -33.310 26.350 2.488 1.00 88.56 197 ALA A O 1
ATOM 1466 N N . LEU A 1 198 ? -32.361 24.772 1.201 1.00 87.12 198 LEU A N 1
ATOM 1467 C CA . LEU A 1 198 ? -32.646 25.438 -0.075 1.00 87.12 198 LEU A CA 1
ATOM 1468 C C . LEU A 1 198 ? -34.150 25.665 -0.283 1.00 87.12 198 LEU A C 1
ATOM 1470 O O . LEU A 1 198 ? -34.561 26.765 -0.660 1.00 87.12 198 LEU A O 1
ATOM 1474 N N . GLY A 1 199 ? -34.980 24.666 0.027 1.00 86.75 199 GLY A N 1
ATOM 1475 C CA . GLY A 1 199 ? -36.437 24.784 -0.022 1.00 86.75 199 GLY A CA 1
ATOM 1476 C C . GLY A 1 199 ? -36.979 25.868 0.916 1.00 86.75 199 GLY A C 1
ATOM 1477 O O . GLY A 1 199 ? -37.829 26.667 0.517 1.00 86.75 199 GLY A O 1
ATOM 1478 N N . ALA A 1 200 ? -36.456 25.961 2.142 1.00 85.25 200 ALA A N 1
ATOM 1479 C CA . ALA A 1 200 ? -36.842 26.989 3.109 1.00 85.25 200 ALA A CA 1
ATOM 1480 C C . ALA A 1 200 ? -36.436 28.407 2.660 1.00 85.25 200 ALA A C 1
ATOM 1482 O O . ALA A 1 200 ? -37.235 29.343 2.770 1.00 85.25 200 ALA A O 1
ATOM 1483 N N . PHE A 1 201 ? -35.236 28.569 2.094 1.00 81.62 201 PHE A N 1
ATOM 1484 C CA . PHE A 1 201 ? -34.774 29.842 1.527 1.00 81.62 201 PHE A CA 1
ATOM 1485 C C . PHE A 1 201 ? -35.588 30.266 0.298 1.00 81.62 201 PHE A C 1
ATOM 1487 O O . PHE A 1 201 ? -35.966 31.434 0.182 1.00 81.62 201 PHE A O 1
ATOM 1494 N N . ALA A 1 202 ? -35.919 29.327 -0.591 1.00 77.31 202 ALA A N 1
ATOM 1495 C CA . ALA A 1 202 ? -36.760 29.595 -1.755 1.00 77.31 202 ALA A CA 1
ATOM 1496 C C . ALA A 1 202 ? -38.181 30.028 -1.354 1.00 77.31 202 ALA A C 1
ATOM 1498 O O . ALA A 1 202 ? -38.765 30.905 -1.992 1.00 77.31 202 ALA A O 1
ATOM 1499 N N . ARG A 1 203 ? -38.725 29.460 -0.269 1.00 77.44 203 ARG A N 1
ATOM 1500 C CA . ARG A 1 203 ? -40.048 29.818 0.263 1.00 77.44 203 ARG A CA 1
ATOM 1501 C C . ARG A 1 203 ? -40.061 31.209 0.901 1.00 77.44 203 ARG A C 1
ATOM 1503 O O . ARG A 1 203 ? -41.014 31.948 0.690 1.00 77.44 203 ARG A O 1
ATOM 1510 N N . ARG A 1 204 ? -38.989 31.592 1.607 1.00 74.44 204 ARG A N 1
ATOM 1511 C CA . ARG A 1 204 ? -38.827 32.935 2.201 1.00 74.44 204 ARG A CA 1
ATOM 1512 C C . ARG A 1 204 ? -38.669 34.059 1.176 1.00 74.44 204 ARG A C 1
ATOM 1514 O O . ARG A 1 204 ? -39.016 35.182 1.491 1.00 74.44 204 ARG A O 1
ATOM 1521 N N . ARG A 1 205 ? -38.166 33.782 -0.031 1.00 67.56 205 ARG A N 1
ATOM 1522 C CA . ARG A 1 205 ? -38.062 34.784 -1.114 1.00 67.56 205 ARG A CA 1
ATOM 1523 C C . ARG A 1 205 ? -39.383 35.064 -1.841 1.00 67.56 205 ARG A C 1
ATOM 1525 O O . ARG A 1 205 ? -39.433 35.997 -2.634 1.00 67.56 205 ARG A O 1
ATOM 1532 N N . LYS A 1 206 ? -40.412 34.235 -1.636 1.00 60.38 206 LYS A N 1
ATOM 1533 C CA . LYS A 1 206 ? -41.734 34.373 -2.274 1.00 60.38 206 LYS A CA 1
ATOM 1534 C C . LYS A 1 206 ? -42.807 34.979 -1.357 1.00 60.38 206 LYS A C 1
ATOM 1536 O O . LYS A 1 206 ? -43.924 35.172 -1.830 1.00 60.38 206 LYS A O 1
ATOM 1541 N N . ALA A 1 207 ? -42.488 35.220 -0.087 1.00 54.56 207 ALA A N 1
ATOM 1542 C CA . ALA A 1 207 ? -43.336 35.916 0.882 1.00 54.56 207 ALA A CA 1
ATOM 1543 C C . ALA A 1 207 ? -42.820 37.346 1.063 1.00 54.56 20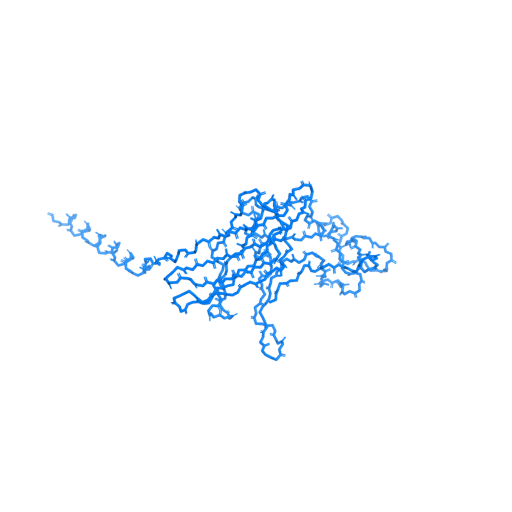7 ALA A C 1
ATOM 1545 O O .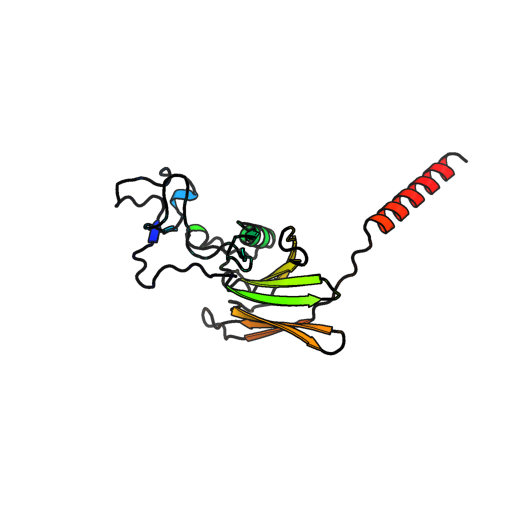 ALA A 1 207 ? -43.668 38.240 1.264 1.00 54.56 207 ALA A O 1
#

Organism: NCBI:txid2801332

pLDDT: mean 86.1, std 11.25, range [50.34, 98.06]

Mean predicted aligned error: 9.26 Å

Nearest PDB structures (foldseek):
  5o7x-assembly1_A  TM=4.234E-01  e=5.114E-02  Saccharomyces cerevisiae S288C
  7d4i-assembly1_AG  TM=5.098E-01  e=3.316E-01  Saccharomyces cerevisiae S288C
  7phv-assembly1_A  TM=4.564E-01  e=1.376E-01  Plasmodium falciparum 3D7
  7ajt-assembly1_UQ  TM=4.605E-01  e=4.132E-01  Saccharomyces cerevisiae S288C
  6zqe-assembly1_UQ  TM=4.976E-01  e=9.958E-01  Saccharomyces cerevisiae S288C

Solvent-accessible surface area (backbone atoms only — not comparable to full-atom values): 11395 Å² total; per-residue (Å²): 90,40,44,44,44,71,73,62,97,79,48,81,51,58,35,43,30,53,67,77,84,67,100,60,82,51,38,64,80,89,44,82,64,24,58,26,34,25,33,68,81,74,40,44,70,93,48,77,40,66,37,25,15,44,38,43,39,44,60,50,96,88,65,47,82,60,35,69,51,51,63,48,58,48,52,57,28,48,78,68,71,33,50,51,72,93,41,55,43,50,28,46,35,20,25,40,19,65,21,60,41,78,56,98,89,39,34,30,40,38,36,18,19,35,43,36,76,36,15,34,29,43,32,28,42,42,67,45,59,83,65,63,41,83,71,53,73,53,70,45,92,86,42,36,32,24,44,54,49,46,45,49,74,58,92,93,46,37,34,39,40,35,34,23,48,62,54,97,88,43,78,52,50,74,49,77,45,77,57,77,88,74,82,75,74,52,64,64,58,56,49,51,50,51,51,51,50,52,52,54,55,58,52,62,76,75,109

Radius of gyration: 22.08 Å; Cα contacts (8 Å, |Δi|>4): 414; chains: 1; bounding box: 66×57×55 Å

Secondary structure (DSSP, 8-state):
-B------TT-TTEEETT--SSS--SS-TTSGGGGSEEETTT-BTTB--BSS---BEEE-TT--EEEE-TTHHHHHHHHT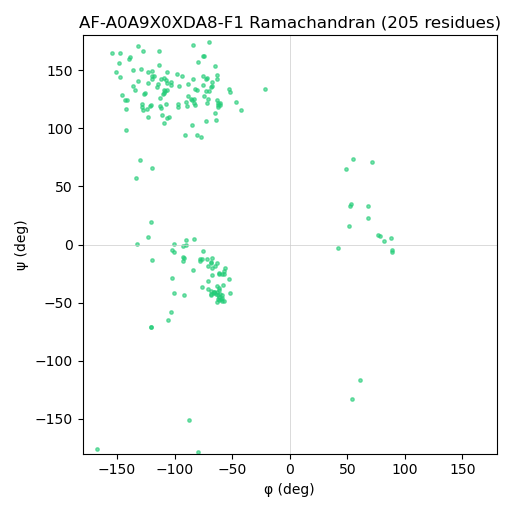T-B-GGGTTT--S-EEEEEEEEETTEEEEEEEETTBSS-EEEEEE-SSTTS-EEEEEEE-SS---EEEEEEEEETTEEEEEEEE---TTPPPEEEEEEE-PPPP--HHHHHHHHHHHHHHHHHHT--

Foldseek 3Di:
DFAQQDDPPVCPQKDQQQDDPDPDRQDDPPDPSSLAIFGPVPGHNPRTHAGGTQWDFDADPVRHTQDICPNVNQVQCVVVVFWDPVCVRHYGQRFAEWEWDDDPQWIKIWTWRQDTPFTKIWIWTCSPVNDIDTDHIDTDDRFHGWHYWYWDDDDNWIKIWTWGPCPPNRHIDIDMDIDDDDPDPPVVVVVVVVVVVVVVVVVVVVD

InterPro domains:
  IPR013424 PEP-CTERM protein-sorting domain [PF07589] (181-205)
  IPR013424 PEP-CTERM protein-sorting domain [TIGR02595] (182-206)
  IPR052956 Mesenchyme-associated surface protein [PTHR46928] (31-191)
  IPR055188 Choice-of-anchor I domain [PF22494] (1-129)